Protein AF-A0A7S4VJG8-F1 (afdb_monomer)

Foldseek 3Di:
DPDQDFWKKKKKFKDFQVQVVQVCCQPPPQAAQWPVRDDRTPDMDM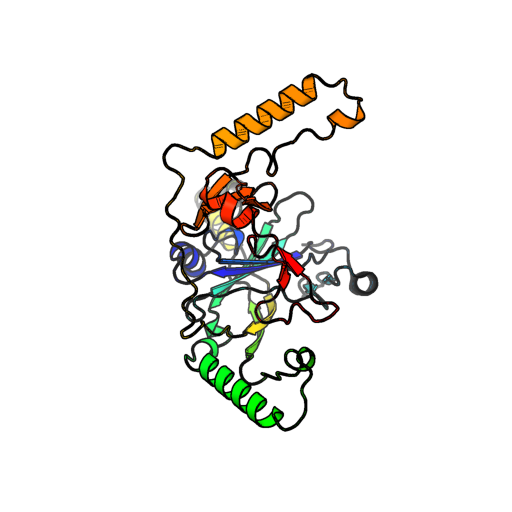ADIAGSPDDQVNLVVQVVVVHWSWHKDPADVVGHIDIDGPPTDDDDYDDDDLQRMKMKMWMFGDDPPDPTGTAFIHMDRNCVQFVCSPPPCLLVVLVVLLVVVVVVCVVDDDDPVVSVVPPPPVVNKTKGWDKDAGQHHHDPPDPPVQLQVQLVVLCVPPNNVRSVVSSVVSVVVPDGRGDIDIDMDIDHDDPPPDPPPPPDDPAPFDDVPDDVVVVVVVVVVVVVVVVVPDPDDPVVVVPPPPDPQRPQWAWDTKDADPQQRKIWTWTAHPPVRDIDIGIDADDDPSNVVLVVQPDWDFPDPPDDPPDPPTDIDRPSVD

InterPro domains:
  IPR029058 Alpha/Beta hydrolase fold [G3DSA:3.40.50.1820] (266-366)
  IPR035892 C2 domain superfamily [SSF49562] (90-138)

pLDDT: mean 74.48, std 16.45, range [33.28, 96.38]

Nearest PDB structures (foldseek):
  5tgl-assembly1_A-2  TM=8.596E-01  e=2.058E-02  Rhizomucor miehei
  2ix9-assembly1_A  TM=9.259E-01  e=5.534E-02  Aspergillus niger
  1usw-assembly1_A  TM=9.527E-01  e=1.671E-01  Aspergillus niger
  2bjh-assembly3_C  TM=8.450E-01  e=9.900E-02  Aspergillus niger
  7as6-assembly1_A  TM=7.503E-01  e=1.539E-02  Arabidopsis thaliana

Secondary structure (DSSP, 8-state):
--SS---EEEEEEEE-TT-HHHHHHHHH-SB--GGGG-S--SEEEE---B-TT--HHHHHHHHTTTS--EEEE--BTTB--EEEE-SPPPPP---S-TTT-EEEEEEEE--TTSS-EEEEEEEEEHHHH-GGGG-TTHHHHHHHHHHHHHHHHTTS---HHHHHHH---TTT-EEEEEEEE--BBPPPS--HHHHHHHHHHHHHHHHHHHHHHHHHHHHHTS-----EEEEEEEE------SS----------S-TT--HHHHHHHHHHHHHHHHHHS---GGGGGG---STTGGG-EEEEEEE-TTT--EEEEEEETTTTEEEEEE--S-STTHHHHHT---EEESSTT--TTSTT--EEETTT-

Sequence (366 aa):
MTGSGTDAYLLVAVAEGRWTEDIKILTKEEYHDGVLSLQGCAHVGRSSTAWSNVDERKAAQNLKNDKSGAYHIPSTWGKGGQAIFQEEPPFYLYVQEPSDARLVFTVMDDDIVGDGDPIGSTSKKLVDLIPSVNEKDLVNALKDQVLSQLRSSSSSSINEDDLVDSVNVPNVIQDWSGDLKLTNKPRKKDKGGQVATGAMIGAMVAGPAGAAAGGFLANMYEGQVRGRVSVNLRYIPIPSKSGVKRETYKAKGGLPGVSWGDLYDRHILELQQQSANEVQSEEQQQLQDLRLGGSDLEFCFFVSHDETGCSCAVYRSLEKRMIAISFRGTCTPIDLVTDASIVQDAWVEGEDVTKEGVMKIHSGFR

Radius of gyration: 28.56 Å; Cα contacts (8 Å, |Δi|>4): 567; chains: 1; bounding box: 62×69×91 Å

Structure (mmCIF, N/CA/C/O backbone):
data_AF-A0A7S4VJG8-F1
#
_entry.id   AF-A0A7S4VJG8-F1
#
loop_
_atom_site.group_PDB
_atom_site.id
_atom_site.type_symbol
_atom_site.label_atom_id
_atom_site.label_alt_id
_atom_site.label_comp_id
_atom_site.label_asym_id
_atom_site.label_entity_id
_atom_site.label_seq_id
_atom_site.pdbx_PDB_ins_code
_atom_site.Cartn_x
_atom_site.Cartn_y
_atom_site.Cartn_z
_atom_site.occupancy
_atom_site.B_iso_or_equiv
_atom_site.auth_seq_id
_atom_site.auth_comp_id
_atom_site.auth_asym_id
_atom_site.auth_atom_id
_atom_site.pdbx_PDB_model_num
ATOM 1 N N . MET A 1 1 ? 20.532 -0.331 -23.364 1.00 36.41 1 MET A N 1
ATOM 2 C CA . MET A 1 1 ? 20.647 0.468 -22.131 1.00 36.41 1 MET A CA 1
ATOM 3 C C . MET A 1 1 ? 22.117 0.522 -21.761 1.00 36.41 1 MET A C 1
ATOM 5 O O . MET A 1 1 ? 22.652 -0.436 -21.224 1.00 36.41 1 MET A O 1
ATOM 9 N N . THR A 1 2 ? 22.788 1.584 -22.184 1.00 33.81 2 THR A N 1
ATOM 10 C CA . THR A 1 2 ? 24.164 1.928 -21.812 1.00 33.81 2 THR A CA 1
ATOM 11 C C . THR A 1 2 ? 24.076 3.342 -21.259 1.00 33.81 2 THR A C 1
ATOM 13 O O . THR A 1 2 ? 23.771 4.251 -22.024 1.00 33.81 2 THR A O 1
ATOM 16 N N . GLY A 1 3 ? 24.257 3.516 -19.951 1.00 38.34 3 GLY A N 1
ATOM 17 C CA . GLY A 1 3 ? 24.177 4.825 -19.296 1.00 38.34 3 GLY A CA 1
ATOM 18 C C . GLY A 1 3 ? 23.601 4.715 -17.888 1.00 38.34 3 GLY A C 1
ATOM 19 O O . GLY A 1 3 ? 22.493 4.221 -17.741 1.00 38.34 3 GLY A O 1
ATOM 20 N N . SER A 1 4 ? 24.414 5.090 -16.894 1.00 51.56 4 SER A N 1
ATOM 21 C CA . SER A 1 4 ? 24.100 5.554 -15.523 1.00 51.56 4 SER A CA 1
ATOM 22 C C . SER A 1 4 ? 23.057 4.863 -14.627 1.00 51.56 4 SER A C 1
ATOM 24 O O . SER A 1 4 ? 22.963 5.265 -13.474 1.00 51.56 4 SER A O 1
ATOM 26 N N . GLY A 1 5 ? 22.346 3.820 -15.057 1.00 62.19 5 GLY A N 1
ATOM 27 C CA . GLY A 1 5 ? 21.210 3.280 -14.305 1.00 62.19 5 GLY A CA 1
ATOM 28 C C . GLY A 1 5 ? 19.956 4.141 -14.454 1.00 62.19 5 GLY A C 1
ATOM 29 O O . GLY A 1 5 ? 20.010 5.233 -15.013 1.00 62.19 5 GLY A O 1
ATOM 30 N N . THR A 1 6 ? 18.847 3.613 -13.957 1.00 78.75 6 THR A N 1
ATOM 31 C CA . THR A 1 6 ? 17.533 4.257 -13.926 1.00 78.75 6 THR A CA 1
ATOM 32 C C . THR A 1 6 ? 17.193 4.530 -12.463 1.00 78.75 6 THR A C 1
ATOM 34 O O . THR A 1 6 ? 17.475 3.668 -11.625 1.00 78.75 6 THR A O 1
ATOM 37 N N . ASP A 1 7 ? 16.647 5.705 -12.150 1.00 87.88 7 ASP A N 1
ATOM 38 C CA . ASP A 1 7 ? 16.158 6.006 -10.804 1.00 87.88 7 ASP A CA 1
ATOM 39 C C . ASP A 1 7 ? 14.974 5.079 -10.527 1.00 87.88 7 ASP A C 1
ATOM 41 O O . ASP A 1 7 ? 14.040 5.021 -11.316 1.00 87.88 7 ASP A O 1
ATOM 45 N N . ALA A 1 8 ? 15.030 4.271 -9.470 1.00 90.75 8 ALA A N 1
ATOM 46 C CA . ALA A 1 8 ? 14.052 3.199 -9.304 1.00 90.75 8 ALA A CA 1
ATOM 47 C C . ALA A 1 8 ? 13.459 3.155 -7.903 1.00 90.75 8 ALA A C 1
ATOM 49 O O . ALA A 1 8 ? 14.170 3.276 -6.907 1.00 90.75 8 ALA A O 1
ATOM 50 N N . TYR A 1 9 ? 12.159 2.892 -7.819 1.00 92.25 9 TYR A N 1
ATOM 51 C CA . TYR A 1 9 ? 11.482 2.581 -6.561 1.00 92.25 9 TYR A CA 1
ATOM 52 C C . TYR A 1 9 ? 10.511 1.414 -6.731 1.00 92.25 9 TYR A C 1
ATOM 54 O O . TYR A 1 9 ? 10.145 1.017 -7.841 1.00 92.25 9 TYR A O 1
ATOM 62 N N . LEU A 1 10 ? 10.107 0.834 -5.605 1.00 93.25 10 LEU A N 1
ATOM 63 C CA . LEU A 1 10 ? 9.145 -0.253 -5.539 1.00 93.25 10 LEU A CA 1
ATOM 64 C C . LEU A 1 10 ? 7.811 0.272 -5.005 1.00 93.25 10 LEU A C 1
ATOM 66 O O . LEU A 1 10 ? 7.738 0.809 -3.899 1.00 93.25 10 LEU A O 1
ATOM 70 N N . LEU A 1 11 ? 6.745 0.053 -5.771 1.00 93.38 11 LEU A N 1
ATOM 71 C CA . LEU A 1 11 ? 5.370 0.144 -5.293 1.00 93.38 11 LEU A CA 1
ATOM 72 C C . LEU A 1 11 ? 4.851 -1.241 -4.942 1.00 93.38 11 LEU A C 1
ATOM 74 O O . LEU A 1 11 ? 4.998 -2.189 -5.720 1.00 93.38 11 LEU A O 1
ATOM 78 N N . VAL A 1 12 ? 4.188 -1.344 -3.796 1.00 94.62 12 VAL A N 1
ATOM 79 C CA . VAL A 1 12 ? 3.501 -2.564 -3.379 1.00 94.62 12 VAL A CA 1
ATOM 80 C C . VAL A 1 12 ? 2.082 -2.226 -2.967 1.00 94.62 12 VAL A C 1
ATOM 82 O O . VAL A 1 12 ? 1.874 -1.366 -2.119 1.00 94.62 12 VAL A O 1
ATOM 85 N N . ALA A 1 13 ? 1.101 -2.914 -3.537 1.00 93.81 13 ALA A N 1
ATOM 86 C CA . ALA A 1 13 ? -0.298 -2.736 -3.172 1.00 93.81 13 ALA A CA 1
ATOM 87 C C . ALA A 1 13 ? -0.966 -4.052 -2.782 1.00 93.81 13 ALA A C 1
ATOM 89 O O . ALA A 1 13 ? -0.523 -5.135 -3.179 1.00 93.81 13 ALA A O 1
ATOM 90 N N . VAL A 1 14 ? -2.061 -3.933 -2.031 1.00 94.19 14 VAL A N 1
ATOM 91 C CA . VAL A 1 14 ? -2.958 -5.044 -1.699 1.00 94.19 14 VAL A CA 1
ATOM 92 C C . VAL A 1 14 ? -4.241 -4.909 -2.511 1.00 94.19 14 VAL A C 1
ATOM 94 O O . VAL A 1 14 ? -5.010 -3.965 -2.318 1.00 94.19 14 VAL A O 1
ATOM 97 N N . ALA A 1 15 ? -4.486 -5.884 -3.384 1.00 92.31 15 ALA A N 1
ATOM 98 C CA . ALA A 1 15 ? -5.754 -6.053 -4.080 1.00 92.31 15 ALA A CA 1
ATOM 99 C C . ALA A 1 15 ? -6.574 -7.145 -3.377 1.00 92.31 15 ALA A C 1
ATOM 101 O O . ALA A 1 15 ? -6.200 -8.320 -3.389 1.00 92.31 15 ALA A O 1
ATOM 102 N N . GLU A 1 16 ? -7.677 -6.748 -2.744 1.00 89.00 16 GLU A N 1
ATOM 103 C CA . GLU A 1 16 ? -8.595 -7.667 -2.060 1.00 89.00 16 GLU A CA 1
ATOM 104 C C . GLU A 1 16 ? -9.500 -8.389 -3.067 1.00 89.00 16 GLU A C 1
ATOM 106 O O . GLU A 1 16 ? -9.932 -7.799 -4.061 1.00 89.00 16 GLU A O 1
ATOM 111 N N . GLY A 1 17 ? -9.850 -9.650 -2.793 1.00 82.06 17 GLY A N 1
ATOM 112 C CA . GLY A 1 17 ? -10.620 -10.496 -3.717 1.00 82.06 17 GLY A CA 1
ATOM 113 C C . GLY A 1 17 ? -11.989 -9.936 -4.121 1.00 82.06 17 GLY A C 1
ATOM 114 O O . GLY A 1 17 ? -12.463 -10.206 -5.227 1.00 82.06 17 GLY A O 1
ATOM 115 N N . ARG A 1 18 ? -12.602 -9.103 -3.271 1.00 85.62 18 ARG A N 1
ATOM 116 C CA . ARG A 1 18 ? -13.872 -8.416 -3.567 1.00 85.62 18 ARG A CA 1
ATOM 117 C C . ARG A 1 18 ? -13.798 -7.462 -4.766 1.00 85.62 18 ARG A C 1
ATOM 119 O O . ARG A 1 18 ? -14.821 -7.205 -5.399 1.00 85.62 18 ARG A O 1
ATOM 126 N N . TRP A 1 19 ? -12.610 -6.962 -5.112 1.00 86.12 19 TRP A N 1
ATOM 127 C CA . TRP A 1 19 ? -12.397 -6.060 -6.247 1.00 86.12 19 TRP A CA 1
ATOM 128 C C . TRP A 1 19 ? -12.168 -6.852 -7.533 1.00 86.12 19 TRP A C 1
ATOM 130 O O . TRP A 1 19 ? -11.062 -6.963 -8.058 1.00 86.12 19 TRP A O 1
ATOM 140 N N . THR A 1 20 ? -13.247 -7.448 -8.036 1.00 89.12 20 THR A N 1
ATOM 141 C CA . THR A 1 20 ? -13.182 -8.406 -9.152 1.00 89.12 20 THR A CA 1
ATOM 142 C C . THR A 1 20 ? -12.571 -7.837 -10.437 1.00 89.12 20 THR A C 1
ATOM 144 O O . THR A 1 20 ? -11.953 -8.591 -11.190 1.00 89.12 20 THR A O 1
ATOM 147 N N . GLU A 1 21 ? -12.696 -6.530 -10.681 1.00 90.00 21 GLU A N 1
ATOM 148 C CA . GLU A 1 21 ? -12.102 -5.851 -11.839 1.00 90.00 21 GLU A CA 1
ATOM 149 C C . GLU A 1 21 ? -10.574 -5.791 -11.747 1.00 90.00 21 GLU A C 1
ATOM 151 O O . GLU A 1 21 ? -9.895 -6.246 -12.668 1.00 90.00 21 GLU A O 1
ATOM 156 N N . ASP A 1 22 ? -10.029 -5.362 -10.609 1.00 90.31 22 ASP A N 1
ATOM 157 C CA . ASP A 1 22 ? -8.585 -5.356 -10.346 1.00 90.31 22 ASP A CA 1
ATOM 158 C C . ASP A 1 22 ? -7.999 -6.768 -10.442 1.00 90.31 22 ASP A C 1
ATOM 160 O O . ASP A 1 22 ? -6.982 -7.001 -11.099 1.00 90.31 22 ASP A O 1
ATOM 164 N N . ILE A 1 23 ? -8.676 -7.759 -9.853 1.00 92.62 23 ILE A N 1
ATOM 165 C CA . ILE A 1 23 ? -8.249 -9.159 -9.946 1.00 92.62 23 ILE A CA 1
ATOM 166 C C . ILE A 1 23 ? -8.280 -9.648 -11.398 1.00 92.62 23 ILE A C 1
ATOM 168 O O . ILE A 1 23 ? -7.389 -10.395 -11.817 1.00 92.62 23 ILE A O 1
ATOM 172 N N . LYS A 1 24 ? -9.270 -9.231 -12.192 1.00 92.62 24 LYS A N 1
ATOM 173 C CA . LYS A 1 24 ? -9.356 -9.561 -13.619 1.00 92.62 24 LYS A CA 1
ATOM 174 C C . LYS A 1 24 ? -8.188 -8.951 -14.394 1.00 92.62 24 LYS A C 1
ATOM 176 O O . LYS A 1 24 ? -7.590 -9.683 -15.181 1.00 92.62 24 LYS A O 1
ATOM 181 N N . ILE A 1 25 ? -7.839 -7.687 -14.146 1.00 91.12 25 ILE A N 1
ATOM 182 C CA . ILE A 1 25 ? -6.670 -7.026 -14.749 1.00 91.12 25 ILE A CA 1
ATOM 183 C C . ILE A 1 25 ? -5.409 -7.837 -14.432 1.00 91.12 25 ILE A C 1
ATOM 185 O O . ILE A 1 25 ? -4.736 -8.321 -15.336 1.00 91.12 25 ILE A O 1
ATOM 189 N N . LEU A 1 26 ? -5.158 -8.110 -13.150 1.00 91.00 26 LEU A N 1
ATOM 190 C CA . LEU A 1 26 ? -3.942 -8.789 -12.684 1.00 91.00 26 LEU A CA 1
ATOM 191 C C . LEU A 1 26 ? -3.787 -10.236 -13.173 1.00 91.00 26 LEU A C 1
ATOM 193 O O . LEU A 1 26 ? -2.671 -10.755 -13.201 1.00 91.00 26 LEU A O 1
ATOM 197 N N . THR A 1 27 ? -4.890 -10.927 -13.474 1.00 89.81 27 THR A N 1
ATOM 198 C CA . THR A 1 27 ? -4.871 -12.363 -13.815 1.00 89.81 27 THR A CA 1
ATOM 199 C C . THR A 1 27 ? -5.092 -12.658 -15.289 1.00 89.81 27 THR A C 1
ATOM 201 O O . THR A 1 27 ? -4.666 -13.716 -15.750 1.00 89.81 27 THR A O 1
ATOM 204 N N . LYS A 1 28 ? -5.779 -11.775 -16.020 1.00 88.75 28 LYS A N 1
ATOM 205 C CA . LYS A 1 28 ? -6.160 -12.012 -17.419 1.00 88.75 28 LYS A CA 1
ATOM 206 C C . LYS A 1 28 ? -5.483 -11.071 -18.399 1.00 88.75 28 LYS A C 1
ATOM 208 O O . LYS A 1 28 ? -5.398 -11.426 -19.571 1.00 88.75 28 LYS A O 1
ATOM 213 N N . GLU A 1 29 ? -5.040 -9.895 -17.966 1.00 85.81 29 GLU A N 1
ATOM 214 C CA . GLU A 1 29 ? -4.370 -8.964 -18.865 1.00 85.81 29 GLU A CA 1
ATOM 215 C C . GLU A 1 29 ? -2.869 -9.231 -18.889 1.00 85.81 29 GLU A C 1
ATOM 217 O O . GLU A 1 29 ? -2.190 -9.214 -17.868 1.00 85.81 29 GLU A O 1
ATOM 222 N N . GLU A 1 30 ? -2.348 -9.464 -20.091 1.00 80.31 30 GLU A N 1
ATOM 223 C CA . GLU A 1 30 ? -0.912 -9.647 -20.324 1.00 80.31 30 GLU A CA 1
ATOM 224 C C . GLU A 1 30 ? -0.121 -8.342 -20.109 1.00 80.31 30 GLU A C 1
ATOM 226 O O . GLU A 1 30 ? 1.053 -8.367 -19.734 1.00 80.31 30 GLU A O 1
ATOM 231 N N . TYR A 1 31 ? -0.782 -7.197 -20.315 1.00 85.75 31 TYR A N 1
ATOM 232 C CA . TYR A 1 31 ? -0.189 -5.865 -20.236 1.00 85.75 31 TYR A CA 1
ATOM 233 C C . TYR A 1 31 ? -0.997 -4.958 -19.306 1.00 85.75 31 TYR A C 1
ATOM 235 O O . TYR A 1 31 ? -2.121 -4.564 -19.632 1.00 85.75 31 TYR A O 1
ATOM 243 N N . HIS A 1 32 ? -0.399 -4.575 -18.183 1.00 88.44 32 HIS A N 1
ATOM 244 C CA . HIS A 1 32 ? -0.964 -3.608 -17.249 1.00 88.44 32 HIS A CA 1
ATOM 245 C C . HIS A 1 32 ? 0.152 -2.896 -16.475 1.00 88.44 32 HIS A C 1
ATOM 247 O O . HIS A 1 32 ? 1.255 -3.417 -16.293 1.00 88.44 32 HIS A O 1
ATOM 253 N N . ASP A 1 33 ? -0.159 -1.714 -15.961 1.00 89.19 33 ASP A N 1
ATOM 254 C CA . ASP A 1 33 ? 0.783 -0.788 -15.321 1.00 89.19 33 ASP A CA 1
ATOM 255 C C . ASP A 1 33 ? 1.010 -1.124 -13.839 1.00 89.19 33 ASP A C 1
ATOM 257 O O . ASP A 1 33 ? 1.232 -0.259 -12.995 1.00 89.19 33 ASP A O 1
ATOM 261 N N . GLY A 1 34 ? 0.925 -2.415 -13.505 1.00 91.44 34 GLY A N 1
ATOM 262 C CA . GLY A 1 34 ? 1.065 -2.895 -12.136 1.00 91.44 34 GLY A CA 1
ATOM 263 C C . GLY A 1 34 ? 0.050 -2.250 -11.194 1.00 91.44 34 GLY A C 1
ATOM 264 O O . GLY A 1 34 ? -1.150 -2.282 -11.460 1.00 91.44 34 GLY A O 1
ATOM 265 N N . VAL A 1 35 ? 0.558 -1.662 -10.111 1.00 91.19 35 VAL A N 1
ATOM 266 C CA . VAL A 1 35 ? -0.215 -0.924 -9.102 1.00 91.19 35 VAL A CA 1
ATOM 267 C C . VAL A 1 35 ? -1.000 0.243 -9.713 1.00 91.19 35 VAL A C 1
ATOM 269 O O . VAL A 1 35 ? -2.119 0.490 -9.277 1.00 91.19 35 VAL A O 1
ATOM 272 N N . LEU A 1 36 ? -0.474 0.914 -10.745 1.00 88.75 36 LEU A N 1
ATOM 273 C CA . LEU A 1 36 ? -1.116 2.094 -11.342 1.00 88.75 36 LEU A CA 1
ATOM 274 C C . LEU A 1 36 ? -2.396 1.773 -12.127 1.00 88.75 36 LEU A C 1
ATOM 276 O O . LEU A 1 36 ? -3.200 2.662 -12.385 1.00 88.75 36 LEU A O 1
ATOM 280 N N . SER A 1 37 ? -2.601 0.513 -12.522 1.00 87.94 37 SER A N 1
ATOM 281 C CA . SER A 1 37 ? -3.831 0.086 -13.206 1.00 87.94 37 SER A CA 1
ATOM 282 C C . SER A 1 37 ? -4.966 -0.297 -12.255 1.00 87.94 37 SER A C 1
ATOM 284 O O . SER A 1 37 ? -6.042 -0.650 -12.732 1.00 87.94 37 SER A O 1
ATOM 286 N N . LEU A 1 38 ? -4.732 -0.285 -10.943 1.00 85.69 38 LEU A N 1
ATOM 287 C CA . LEU A 1 38 ? -5.684 -0.780 -9.952 1.00 85.69 38 LEU A CA 1
ATOM 288 C C . LEU A 1 38 ? -6.508 0.370 -9.379 1.00 85.69 38 LEU A C 1
ATOM 290 O O . LEU A 1 38 ? -5.968 1.426 -9.055 1.00 85.69 38 LEU A O 1
ATOM 294 N N . GLN A 1 39 ? -7.813 0.155 -9.234 1.00 82.62 39 GLN A N 1
ATOM 295 C CA . GLN A 1 39 ? -8.750 1.171 -8.741 1.00 82.62 39 GLN A CA 1
ATOM 296 C C . GLN A 1 39 ? -9.210 0.904 -7.303 1.00 82.62 39 GLN A C 1
ATOM 298 O O . GLN A 1 39 ? -9.553 1.833 -6.577 1.00 82.62 39 GLN A O 1
ATOM 303 N N . GLY A 1 40 ? -9.219 -0.362 -6.886 1.00 75.62 40 GLY A N 1
ATOM 304 C CA . GLY A 1 40 ? -9.735 -0.846 -5.608 1.00 75.62 40 GLY A CA 1
ATOM 305 C C . GLY A 1 40 ? -8.658 -1.220 -4.587 1.00 75.62 40 GLY A C 1
ATOM 306 O O . GLY A 1 40 ? -8.972 -1.856 -3.578 1.00 75.62 40 GLY A O 1
ATOM 307 N N . CYS A 1 41 ? -7.393 -0.856 -4.812 1.00 76.56 41 CYS A N 1
ATOM 308 C CA . CYS A 1 41 ? -6.321 -1.122 -3.852 1.00 76.56 41 CYS A CA 1
ATOM 309 C C . CYS A 1 41 ? -6.653 -0.538 -2.478 1.00 76.56 41 CYS A C 1
ATOM 311 O O . CYS A 1 41 ? -6.826 0.670 -2.327 1.00 76.56 41 CYS A O 1
ATOM 313 N N . ALA A 1 42 ? -6.701 -1.399 -1.461 1.00 64.62 42 ALA A N 1
ATOM 314 C CA . ALA A 1 42 ? -7.001 -0.970 -0.097 1.00 64.62 42 ALA A CA 1
ATOM 315 C C . ALA A 1 42 ? -5.847 -0.158 0.508 1.00 64.62 42 ALA A C 1
ATOM 317 O O . ALA A 1 42 ? -6.069 0.736 1.321 1.00 64.62 42 ALA A O 1
ATOM 318 N N . HIS A 1 43 ? -4.613 -0.481 0.115 1.00 75.06 43 HIS A N 1
ATOM 319 C CA . HIS A 1 43 ? -3.409 0.180 0.595 1.00 75.06 43 HIS A CA 1
ATOM 320 C C . HIS A 1 43 ? -2.299 0.095 -0.453 1.00 75.06 43 HIS A C 1
ATOM 322 O O . HIS A 1 43 ? -2.190 -0.909 -1.165 1.00 75.06 43 HIS A O 1
ATOM 328 N N . VAL A 1 44 ? -1.468 1.136 -0.515 1.00 86.44 44 VAL A N 1
ATOM 329 C CA . VAL A 1 44 ? -0.282 1.210 -1.373 1.00 86.44 44 VAL A CA 1
ATOM 330 C C . VAL A 1 44 ? 0.895 1.684 -0.527 1.00 86.44 44 VAL A C 1
ATOM 332 O O . VAL A 1 44 ? 0.815 2.709 0.142 1.00 86.44 44 VAL A O 1
ATOM 335 N N . GLY A 1 45 ? 1.980 0.923 -0.559 1.00 86.81 45 GLY A N 1
ATOM 336 C CA . GLY A 1 45 ? 3.270 1.256 0.023 1.00 86.81 45 GLY A CA 1
ATOM 337 C C . GLY A 1 45 ? 4.266 1.605 -1.076 1.00 86.81 45 GLY A C 1
ATOM 338 O O . GLY A 1 45 ? 4.199 1.070 -2.186 1.00 86.81 45 GLY A O 1
ATOM 339 N N . ARG A 1 46 ? 5.190 2.509 -0.758 1.00 90.44 46 ARG A N 1
ATOM 340 C CA . ARG A 1 46 ? 6.246 2.983 -1.653 1.00 90.44 46 ARG A CA 1
ATOM 341 C C . ARG A 1 46 ? 7.578 2.947 -0.904 1.00 90.44 46 ARG A C 1
ATOM 343 O O . ARG A 1 46 ? 7.652 3.490 0.195 1.00 90.44 46 ARG A O 1
ATOM 350 N N . SER A 1 47 ? 8.600 2.322 -1.490 1.00 90.12 47 SER A N 1
ATOM 351 C CA . SER A 1 47 ? 9.989 2.455 -1.018 1.00 90.12 47 SER A CA 1
ATOM 352 C C . SER A 1 47 ? 10.519 3.858 -1.306 1.00 90.12 47 SER A C 1
ATOM 354 O O . SER A 1 47 ? 9.933 4.590 -2.107 1.00 90.12 47 SER A O 1
ATOM 356 N N . SER A 1 48 ? 11.665 4.231 -0.737 1.00 90.12 48 SER A N 1
ATOM 357 C CA . SER A 1 48 ? 12.343 5.422 -1.255 1.00 90.12 48 SER A CA 1
ATOM 358 C C . SER A 1 48 ? 12.883 5.177 -2.674 1.00 90.12 48 SER A C 1
ATOM 360 O O . SER A 1 48 ? 12.741 4.085 -3.232 1.00 90.12 48 SER A O 1
ATOM 362 N N . THR A 1 49 ? 13.468 6.208 -3.276 1.00 90.19 49 THR A N 1
ATOM 363 C CA . THR A 1 49 ? 14.052 6.141 -4.616 1.00 90.19 49 THR A CA 1
ATOM 364 C C . THR A 1 49 ? 15.523 5.753 -4.531 1.00 90.19 49 THR A C 1
ATOM 366 O O . THR A 1 49 ? 16.331 6.451 -3.916 1.00 90.19 49 THR A O 1
ATOM 369 N N . ALA A 1 50 ? 15.887 4.655 -5.190 1.00 91.12 50 ALA A N 1
ATOM 370 C CA . ALA A 1 50 ? 17.269 4.292 -5.460 1.00 91.12 50 ALA A CA 1
ATOM 371 C C . ALA A 1 50 ? 17.772 5.112 -6.650 1.00 91.12 50 ALA A C 1
ATOM 373 O O . ALA A 1 50 ? 17.602 4.730 -7.809 1.00 91.12 50 ALA A O 1
ATOM 374 N N . TRP A 1 51 ? 18.378 6.255 -6.342 1.00 87.88 51 TRP A N 1
ATOM 375 C CA . TRP A 1 51 ? 18.916 7.161 -7.348 1.00 87.88 51 TRP A CA 1
ATOM 376 C C . TRP A 1 51 ? 20.113 6.540 -8.066 1.00 87.88 51 TRP A C 1
ATOM 378 O O . TRP A 1 51 ? 21.066 6.058 -7.447 1.00 87.88 51 TRP A O 1
ATOM 388 N N . SER A 1 52 ? 20.105 6.611 -9.387 1.00 88.06 52 SER A N 1
ATOM 389 C CA . SER A 1 52 ? 21.103 6.030 -10.276 1.00 88.06 52 SER A CA 1
ATOM 390 C C . SER A 1 52 ? 22.502 6.634 -10.071 1.00 88.06 52 SER A C 1
ATOM 392 O O . SER A 1 52 ? 23.522 5.998 -10.347 1.00 88.06 52 SER A O 1
ATOM 394 N N . ASN A 1 53 ? 22.562 7.863 -9.545 1.00 87.25 53 ASN A N 1
ATOM 395 C CA . ASN A 1 53 ? 23.787 8.596 -9.219 1.00 87.25 53 ASN A CA 1
ATOM 396 C C . ASN A 1 53 ? 24.288 8.385 -7.768 1.00 87.25 53 ASN A C 1
ATOM 398 O O . ASN A 1 53 ? 25.334 8.946 -7.391 1.00 87.25 53 ASN A O 1
ATOM 402 N N . VAL A 1 54 ? 23.561 7.605 -6.961 1.00 87.69 54 VAL A N 1
ATOM 403 C CA . VAL A 1 54 ? 23.921 7.219 -5.593 1.00 87.69 54 VAL A CA 1
ATOM 404 C C . VAL A 1 54 ? 24.489 5.804 -5.619 1.00 87.69 54 VAL A C 1
ATOM 406 O O . VAL A 1 54 ? 23.817 4.847 -5.995 1.00 87.69 54 VAL A O 1
ATOM 409 N N . ASP A 1 55 ? 25.752 5.683 -5.214 1.00 91.81 55 ASP A N 1
ATOM 410 C CA . ASP A 1 55 ? 26.425 4.404 -5.005 1.00 91.81 55 ASP A CA 1
ATOM 411 C C . ASP A 1 55 ? 26.368 3.992 -3.524 1.00 91.81 55 ASP A C 1
ATOM 413 O O . ASP A 1 55 ? 25.936 4.755 -2.658 1.00 91.81 55 ASP A O 1
ATOM 417 N N . GLU A 1 56 ? 26.843 2.784 -3.224 1.00 93.31 56 GLU A N 1
ATOM 418 C CA . GLU A 1 56 ? 26.871 2.220 -1.869 1.00 93.31 56 GLU A CA 1
ATOM 419 C C . GLU A 1 56 ? 27.556 3.150 -0.847 1.00 93.31 56 GLU A C 1
ATOM 421 O O . GLU A 1 56 ? 27.099 3.298 0.287 1.00 93.31 56 GLU A O 1
ATOM 426 N N . ARG A 1 57 ? 28.635 3.842 -1.244 1.00 93.31 57 ARG A N 1
ATOM 427 C CA . ARG A 1 57 ? 29.376 4.743 -0.346 1.00 93.31 57 ARG A CA 1
ATOM 428 C C . ARG A 1 57 ? 28.570 5.993 -0.017 1.00 93.31 57 ARG A C 1
ATOM 430 O O . ARG A 1 57 ? 28.531 6.401 1.145 1.00 93.31 57 ARG A O 1
ATOM 437 N N . LYS A 1 58 ? 27.935 6.601 -1.021 1.00 91.38 58 LYS A N 1
ATOM 438 C CA . LYS A 1 58 ? 27.051 7.755 -0.828 1.00 91.38 58 LYS A CA 1
ATOM 439 C C . LYS A 1 58 ? 25.817 7.377 -0.016 1.00 91.38 58 LYS A C 1
ATOM 441 O O . LYS A 1 58 ? 25.450 8.139 0.871 1.00 91.38 58 LYS A O 1
ATOM 446 N N . ALA A 1 59 ? 25.224 6.206 -0.246 1.00 91.31 59 ALA A N 1
ATOM 447 C CA . ALA A 1 59 ? 24.112 5.713 0.567 1.00 91.31 59 ALA A CA 1
ATOM 448 C C . ALA A 1 59 ? 24.507 5.515 2.035 1.00 91.31 59 ALA A C 1
ATOM 450 O O . ALA A 1 59 ? 23.815 6.008 2.922 1.00 91.31 59 ALA A O 1
ATOM 451 N N . ALA A 1 60 ? 25.667 4.913 2.312 1.00 91.94 60 ALA A N 1
ATOM 452 C CA . ALA A 1 60 ? 26.173 4.790 3.680 1.00 91.94 60 ALA A CA 1
ATOM 453 C C . ALA A 1 60 ? 26.408 6.158 4.352 1.00 91.94 60 ALA A C 1
ATOM 455 O O . ALA A 1 60 ? 26.242 6.303 5.563 1.00 91.94 60 ALA A O 1
ATOM 456 N N . GLN A 1 61 ? 26.794 7.183 3.585 1.00 91.62 61 GLN A N 1
ATOM 457 C CA . GLN A 1 61 ? 26.897 8.554 4.089 1.00 91.62 61 GLN A CA 1
ATOM 458 C C . GLN A 1 61 ? 25.520 9.203 4.303 1.00 91.62 61 GLN A C 1
ATOM 460 O O . GLN A 1 61 ? 25.355 9.952 5.264 1.00 91.62 61 GLN A O 1
ATOM 465 N N . ASN A 1 62 ? 24.539 8.927 3.444 1.00 90.06 62 ASN A N 1
ATOM 466 C CA . ASN A 1 62 ? 23.165 9.404 3.596 1.00 90.06 62 ASN A CA 1
ATOM 467 C C . ASN A 1 62 ? 22.510 8.836 4.859 1.00 90.06 62 ASN A C 1
ATOM 469 O O . ASN A 1 62 ? 21.951 9.615 5.626 1.00 90.06 62 ASN A O 1
ATOM 473 N N . LEU A 1 63 ? 22.673 7.537 5.131 1.00 87.94 63 LEU A N 1
ATOM 474 C CA . LEU A 1 63 ? 22.163 6.889 6.348 1.00 87.94 63 LEU A CA 1
ATOM 475 C C . LEU A 1 63 ? 22.687 7.560 7.624 1.00 87.94 63 LEU A C 1
ATOM 477 O O . LEU A 1 63 ? 21.925 7.836 8.543 1.00 87.94 63 LEU A O 1
ATOM 481 N N . LYS A 1 64 ? 23.975 7.930 7.659 1.00 90.75 64 LYS A N 1
ATOM 482 C CA . LYS A 1 64 ? 24.563 8.675 8.794 1.00 90.75 64 LYS A CA 1
ATOM 483 C C . LYS A 1 64 ? 23.938 10.053 9.021 1.00 90.75 64 LYS A C 1
ATOM 485 O O . LYS A 1 64 ? 24.098 10.611 10.100 1.00 90.75 64 LYS A O 1
ATOM 490 N N . ASN A 1 65 ? 23.281 10.604 8.006 1.00 88.44 65 ASN A N 1
ATOM 491 C CA . ASN A 1 65 ? 22.601 11.893 8.050 1.00 88.44 65 ASN A CA 1
ATOM 492 C C . ASN A 1 65 ? 21.072 11.739 8.106 1.00 88.44 65 ASN A C 1
ATOM 494 O O . ASN A 1 65 ? 20.378 12.683 7.733 1.00 88.44 65 ASN A O 1
ATOM 498 N N . ASP A 1 66 ? 20.567 10.566 8.507 1.00 85.75 66 ASP A N 1
ATOM 499 C CA . ASP A 1 66 ? 19.132 10.259 8.597 1.00 85.75 66 ASP A CA 1
ATOM 500 C C . ASP A 1 66 ? 18.385 10.453 7.258 1.00 85.75 66 ASP A C 1
ATOM 502 O O . ASP A 1 66 ? 17.275 10.974 7.176 1.00 85.75 66 ASP A O 1
ATOM 506 N N . LYS A 1 67 ? 19.048 10.085 6.153 1.00 86.62 67 LYS A N 1
ATOM 507 C CA . LYS A 1 67 ? 18.494 10.088 4.789 1.00 86.62 67 LYS A CA 1
ATOM 508 C C . LYS A 1 67 ? 18.435 8.666 4.235 1.00 86.62 67 LYS A C 1
ATOM 510 O O . LYS A 1 67 ? 19.068 7.760 4.765 1.00 86.62 67 LYS A O 1
ATOM 515 N N . SER A 1 68 ? 17.723 8.494 3.117 1.00 85.69 68 SER A N 1
ATOM 516 C CA . SER A 1 68 ? 17.601 7.205 2.426 1.00 85.69 68 SER A CA 1
ATOM 517 C C . SER A 1 68 ? 18.959 6.535 2.167 1.00 85.69 68 SER A C 1
ATOM 519 O O . SER A 1 68 ? 19.882 7.148 1.616 1.00 85.69 68 SER A O 1
ATOM 521 N N . GLY A 1 69 ? 19.038 5.254 2.533 1.00 88.38 69 GLY A N 1
ATOM 522 C CA . GLY A 1 69 ? 20.139 4.347 2.216 1.00 88.38 69 GLY A CA 1
ATOM 523 C C . GLY A 1 69 ? 19.984 3.619 0.883 1.00 88.38 69 GLY A C 1
ATOM 524 O O . GLY A 1 69 ? 20.722 2.667 0.631 1.00 88.38 69 GLY A O 1
ATOM 525 N N . ALA A 1 70 ? 19.033 4.015 0.034 1.00 92.00 70 ALA A N 1
ATOM 526 C CA . ALA A 1 70 ? 18.843 3.389 -1.264 1.00 92.00 70 ALA A CA 1
ATOM 527 C C . ALA A 1 70 ? 19.957 3.780 -2.251 1.00 92.00 70 ALA A C 1
ATOM 529 O O . ALA A 1 70 ? 20.371 4.940 -2.320 1.00 92.00 70 ALA A O 1
ATOM 530 N N . TYR A 1 71 ? 20.443 2.816 -3.032 1.00 93.00 71 TYR A N 1
ATOM 531 C CA . TYR A 1 71 ? 21.493 3.033 -4.030 1.00 93.00 71 TYR A CA 1
ATOM 532 C C . TYR A 1 71 ? 21.350 2.121 -5.243 1.00 93.00 71 TYR A C 1
ATOM 534 O O . TYR A 1 71 ? 20.633 1.118 -5.224 1.00 93.00 71 TYR A O 1
ATOM 542 N N . HIS A 1 72 ? 22.082 2.460 -6.301 1.00 92.12 72 HIS A N 1
ATOM 543 C CA . HIS A 1 72 ? 22.076 1.721 -7.551 1.00 92.12 72 HIS A CA 1
ATOM 544 C C . HIS A 1 72 ? 23.431 1.051 -7.827 1.00 92.12 72 HIS A C 1
ATOM 546 O O . HIS A 1 72 ? 24.496 1.663 -7.734 1.00 92.12 72 HIS A O 1
ATOM 552 N N . ILE A 1 73 ? 23.394 -0.217 -8.236 1.00 89.94 73 ILE A N 1
ATOM 553 C CA . ILE A 1 73 ? 24.531 -0.940 -8.808 1.00 89.94 73 ILE A CA 1
ATOM 554 C C . ILE A 1 73 ? 24.358 -0.941 -10.333 1.00 89.94 73 ILE A C 1
ATOM 556 O O . ILE A 1 73 ? 23.408 -1.544 -10.845 1.00 89.94 73 ILE A O 1
ATOM 560 N N . PRO A 1 74 ? 25.251 -0.281 -11.094 1.00 86.38 74 PRO A N 1
ATOM 561 C CA . PRO A 1 74 ? 25.128 -0.189 -12.542 1.00 86.38 74 PRO A CA 1
ATOM 562 C C . PRO A 1 74 ? 25.219 -1.561 -13.216 1.00 86.38 74 PRO A C 1
ATOM 564 O O . PRO A 1 74 ? 25.923 -2.466 -12.763 1.00 86.38 74 PRO A O 1
ATOM 567 N N . SER A 1 75 ? 24.528 -1.706 -14.348 1.00 83.69 75 SER A N 1
ATOM 568 C CA . SER A 1 75 ? 24.602 -2.924 -15.155 1.00 83.69 75 SER A CA 1
ATOM 569 C C . SER A 1 75 ? 26.025 -3.162 -15.661 1.00 83.69 75 SER A C 1
ATOM 571 O O . SER A 1 75 ? 26.682 -2.234 -16.135 1.00 83.69 75 SER A O 1
ATOM 573 N N . THR A 1 76 ? 26.467 -4.416 -15.654 1.00 82.56 76 THR A N 1
ATOM 574 C CA . THR A 1 76 ? 27.751 -4.843 -16.229 1.00 82.56 76 THR A CA 1
ATOM 575 C C . THR A 1 76 ? 27.518 -5.907 -17.298 1.00 82.56 76 THR A C 1
ATOM 577 O O . THR A 1 76 ? 26.401 -6.396 -17.480 1.00 82.56 76 THR A O 1
ATOM 580 N N . TRP A 1 77 ? 28.553 -6.271 -18.057 1.00 79.25 77 TRP A N 1
ATOM 581 C CA . TRP A 1 77 ? 28.419 -7.313 -19.075 1.00 79.25 77 TRP A CA 1
ATOM 582 C C . TRP A 1 77 ? 27.888 -8.615 -18.450 1.00 79.25 77 TRP A C 1
ATOM 584 O O . TRP A 1 77 ? 28.544 -9.229 -17.612 1.00 79.25 77 TRP A O 1
ATOM 594 N N . GLY A 1 78 ? 26.683 -9.029 -18.849 1.00 78.00 78 GLY A N 1
ATOM 595 C CA . GLY A 1 78 ? 26.023 -10.234 -18.336 1.00 78.00 78 GLY A CA 1
ATOM 596 C C . GLY A 1 78 ? 25.247 -10.070 -17.021 1.00 78.00 78 GLY A C 1
ATOM 597 O O . GLY A 1 78 ? 24.612 -11.032 -16.596 1.00 78.00 78 GLY A O 1
ATOM 598 N N . LYS A 1 79 ? 25.231 -8.883 -16.396 1.00 80.69 79 LYS A N 1
ATOM 599 C CA . LYS A 1 79 ? 24.427 -8.591 -15.195 1.00 80.69 79 LYS A CA 1
ATOM 600 C C . LYS A 1 79 ? 23.596 -7.320 -15.384 1.00 80.69 79 LYS A C 1
ATOM 602 O O . LYS A 1 79 ? 24.127 -6.268 -15.731 1.00 80.69 79 LYS A O 1
ATOM 607 N N . GLY A 1 80 ? 22.290 -7.418 -15.140 1.00 82.31 80 GLY A N 1
ATOM 608 C CA . GLY A 1 80 ? 21.406 -6.247 -15.110 1.00 82.31 80 GLY A CA 1
ATOM 609 C C . GLY A 1 80 ? 21.773 -5.280 -13.980 1.00 82.31 80 GLY A C 1
ATOM 610 O O . GLY A 1 80 ? 22.473 -5.670 -13.046 1.00 82.31 80 GLY A O 1
ATOM 611 N N . GLY A 1 81 ? 21.312 -4.030 -14.083 1.00 86.38 81 GLY A N 1
ATOM 612 C CA . GLY A 1 81 ? 21.404 -3.069 -12.981 1.00 86.38 81 GLY A CA 1
ATOM 613 C C . GLY A 1 81 ? 20.568 -3.523 -11.783 1.00 86.38 81 GLY A C 1
ATOM 614 O O . GLY A 1 81 ? 19.651 -4.335 -11.941 1.00 86.38 81 GLY A O 1
ATOM 615 N N . GLN A 1 82 ? 20.914 -3.042 -10.593 1.00 91.06 82 GLN A N 1
ATOM 616 C CA . GLN A 1 82 ? 20.226 -3.387 -9.350 1.00 91.06 82 GLN A CA 1
ATOM 617 C C . GLN A 1 82 ? 19.952 -2.121 -8.548 1.00 91.06 82 GLN A C 1
ATOM 619 O O . GLN A 1 82 ? 20.846 -1.299 -8.383 1.00 91.06 82 GLN A O 1
ATOM 624 N N . ALA A 1 83 ? 18.741 -2.003 -8.019 1.00 92.31 83 ALA A N 1
ATOM 625 C CA . ALA A 1 83 ? 18.401 -1.041 -6.982 1.00 92.31 83 ALA A CA 1
ATOM 626 C C . ALA A 1 83 ? 18.395 -1.771 -5.635 1.00 92.31 83 ALA A C 1
ATOM 628 O O . ALA A 1 83 ? 17.788 -2.838 -5.521 1.00 92.31 83 ALA A O 1
ATOM 629 N N . ILE A 1 84 ? 19.094 -1.223 -4.644 1.00 93.75 84 ILE A N 1
ATOM 630 C CA . ILE A 1 84 ? 19.227 -1.794 -3.303 1.00 93.75 84 ILE A CA 1
ATOM 631 C C . ILE A 1 84 ? 18.661 -0.796 -2.297 1.00 93.75 84 ILE A C 1
ATOM 633 O O . ILE A 1 84 ? 19.039 0.369 -2.315 1.00 93.75 84 ILE A O 1
ATOM 637 N N . PHE A 1 85 ? 17.785 -1.268 -1.410 1.00 92.25 85 PHE A N 1
ATOM 638 C CA . PHE A 1 85 ? 17.120 -0.471 -0.375 1.00 92.25 85 PHE A CA 1
ATOM 639 C C . PHE A 1 85 ? 17.610 -0.947 0.993 1.00 92.25 85 PHE A C 1
ATOM 641 O O . PHE A 1 85 ? 17.023 -1.842 1.602 1.00 92.25 85 PHE A O 1
ATOM 648 N N . GLN A 1 86 ? 18.760 -0.432 1.429 1.00 85.81 86 GLN A N 1
ATOM 649 C CA . GLN A 1 86 ? 19.383 -0.862 2.678 1.00 85.81 86 GLN A CA 1
ATOM 650 C C . GLN A 1 86 ? 18.840 -0.061 3.862 1.00 85.81 86 GLN A C 1
ATOM 652 O O . GLN A 1 86 ? 18.781 1.164 3.799 1.00 85.81 86 GLN A O 1
ATOM 657 N N . GLU A 1 87 ? 18.493 -0.770 4.942 1.00 82.06 87 GLU A N 1
ATOM 658 C CA . GLU A 1 87 ? 18.065 -0.175 6.220 1.00 82.06 87 GLU A CA 1
ATOM 659 C C . GLU A 1 87 ? 16.850 0.761 6.096 1.00 82.06 87 GLU A C 1
ATOM 661 O O . GLU A 1 87 ? 16.617 1.611 6.952 1.00 82.06 87 GLU A O 1
ATOM 666 N N . GLU A 1 88 ? 16.033 0.587 5.051 1.00 82.62 88 GLU A N 1
ATOM 667 C CA . GLU A 1 88 ? 14.766 1.302 4.961 1.00 82.62 88 GLU A CA 1
ATOM 668 C C . GLU A 1 88 ? 13.769 0.790 6.003 1.00 82.62 88 GLU A C 1
ATOM 670 O O . GLU A 1 88 ? 13.663 -0.427 6.215 1.00 82.62 88 GLU A O 1
ATOM 675 N N . PRO A 1 89 ? 12.994 1.695 6.628 1.00 82.25 89 PRO A N 1
ATOM 676 C CA . PRO A 1 89 ? 11.899 1.278 7.479 1.00 82.25 89 PRO A CA 1
ATOM 677 C C . PRO A 1 89 ? 10.891 0.466 6.650 1.00 82.25 89 PRO A C 1
ATOM 679 O O . PRO A 1 89 ? 10.577 0.840 5.514 1.00 82.25 89 PRO A O 1
ATOM 682 N N . PRO A 1 90 ? 10.349 -0.639 7.192 1.00 84.00 90 PRO A N 1
ATOM 683 C CA . PRO A 1 90 ? 9.309 -1.381 6.501 1.00 84.00 90 PRO A CA 1
ATOM 684 C C . PRO A 1 90 ? 8.068 -0.496 6.356 1.00 84.00 90 PRO A C 1
ATOM 686 O O . PRO A 1 90 ? 7.651 0.168 7.305 1.00 84.00 90 PRO A O 1
ATOM 689 N N . PHE A 1 91 ? 7.440 -0.513 5.183 1.00 84.81 91 PHE A N 1
ATOM 690 C CA . PHE A 1 91 ? 6.103 0.051 5.027 1.00 84.81 91 PHE A CA 1
ATOM 691 C C . PHE A 1 91 ? 5.043 -1.013 5.334 1.00 84.81 91 PHE A C 1
ATOM 693 O O . PHE A 1 91 ? 5.199 -2.192 5.011 1.00 84.81 91 PHE A O 1
ATOM 700 N N . TYR A 1 92 ? 3.945 -0.589 5.959 1.00 87.50 92 TYR A N 1
ATOM 701 C CA . TYR A 1 92 ? 2.893 -1.480 6.444 1.00 87.50 92 TYR A CA 1
ATOM 702 C C . TYR A 1 92 ? 1.687 -1.474 5.504 1.00 87.50 92 TYR A C 1
ATOM 704 O O . TYR A 1 92 ? 1.183 -0.424 5.102 1.00 87.50 92 TYR A O 1
ATOM 712 N N . LEU A 1 93 ? 1.196 -2.667 5.172 1.00 88.31 93 LEU A N 1
ATOM 713 C CA . LEU A 1 93 ? 0.005 -2.858 4.351 1.00 88.31 93 LEU A CA 1
ATOM 714 C C . LEU A 1 93 ? -1.059 -3.590 5.163 1.00 88.31 93 LEU A C 1
ATOM 716 O O . LEU A 1 93 ? -0.801 -4.663 5.706 1.00 88.31 93 LEU A O 1
ATOM 720 N N . TYR A 1 94 ? -2.255 -3.009 5.237 1.00 88.38 94 TYR A N 1
ATOM 721 C CA . TYR A 1 94 ? -3.382 -3.626 5.927 1.00 88.38 94 TYR A CA 1
ATOM 722 C C . TYR A 1 94 ? -4.161 -4.525 4.975 1.00 88.38 94 TYR A C 1
ATOM 724 O O . TYR A 1 94 ? -4.454 -4.141 3.844 1.00 88.38 94 TYR A O 1
ATOM 732 N N . VAL A 1 95 ? -4.511 -5.712 5.465 1.00 87.88 95 VAL A N 1
ATOM 733 C CA . VAL A 1 95 ? -5.248 -6.730 4.719 1.00 87.88 95 VAL A CA 1
ATOM 734 C C . VAL A 1 95 ? -6.492 -7.101 5.514 1.00 87.88 95 VAL A C 1
ATOM 736 O O . VAL A 1 95 ? -6.394 -7.458 6.688 1.00 87.88 95 VAL A O 1
ATOM 739 N N . GLN A 1 96 ? -7.660 -6.987 4.889 1.00 85.38 96 GLN A N 1
ATOM 740 C CA . GLN A 1 96 ? -8.946 -7.311 5.504 1.00 85.38 96 GLN A CA 1
ATOM 741 C C . GLN A 1 96 ? -9.285 -8.791 5.347 1.00 85.38 96 GLN A C 1
ATOM 743 O O . GLN A 1 96 ? -9.746 -9.408 6.306 1.00 85.38 96 GLN A O 1
ATOM 748 N N . GLU A 1 97 ? -9.035 -9.362 4.165 1.00 87.81 97 GLU A N 1
ATOM 749 C CA . GLU A 1 97 ? -9.364 -10.752 3.831 1.00 87.81 97 GLU A CA 1
ATOM 750 C C . GLU A 1 97 ? -8.102 -11.493 3.351 1.00 87.81 97 GLU A C 1
ATOM 752 O O . GLU A 1 97 ? -7.903 -11.714 2.154 1.00 87.81 97 GLU A O 1
ATOM 757 N N . PRO A 1 98 ? -7.217 -11.910 4.281 1.00 89.62 98 PRO A N 1
ATOM 758 C CA . PRO A 1 98 ? -5.898 -12.445 3.938 1.00 89.62 98 PRO A CA 1
ATOM 759 C C . PRO A 1 98 ? -5.913 -13.681 3.027 1.00 89.62 98 PRO A C 1
ATOM 761 O O . PRO A 1 98 ? -4.957 -13.902 2.284 1.00 89.62 98 PRO A O 1
ATOM 764 N N . SER A 1 99 ? -6.996 -14.465 3.052 1.00 89.38 99 SER A N 1
ATOM 765 C CA . SER A 1 99 ? -7.191 -15.645 2.201 1.00 89.38 99 SER A CA 1
ATOM 766 C C . SER A 1 99 ? -7.306 -15.312 0.712 1.00 89.38 99 SER A C 1
ATOM 768 O O . SER A 1 99 ? -6.861 -16.095 -0.129 1.00 89.38 99 SER A O 1
ATOM 770 N N . ASP A 1 100 ? -7.878 -14.151 0.391 1.00 90.81 100 ASP A N 1
ATOM 771 C CA . ASP A 1 100 ? -8.171 -13.721 -0.978 1.00 90.81 100 ASP A CA 1
ATOM 772 C C . ASP A 1 100 ? -7.313 -12.535 -1.433 1.00 90.81 100 ASP A C 1
ATOM 774 O O . ASP A 1 100 ? -7.309 -12.181 -2.617 1.00 90.81 100 ASP A O 1
ATOM 778 N N . ALA A 1 101 ? -6.537 -11.959 -0.517 1.00 93.19 101 ALA A N 1
ATOM 779 C CA . ALA A 1 101 ? -5.639 -10.857 -0.789 1.00 93.19 101 ALA A CA 1
ATOM 780 C C . ALA A 1 101 ? -4.511 -11.235 -1.759 1.00 93.19 101 ALA A C 1
ATOM 782 O O . ALA A 1 101 ? -3.859 -12.285 -1.664 1.00 93.19 101 ALA A O 1
ATOM 783 N N . ARG A 1 102 ? -4.231 -10.319 -2.684 1.00 95.06 102 ARG A N 1
ATOM 784 C CA . ARG A 1 102 ? -3.129 -10.403 -3.640 1.00 95.06 102 ARG A CA 1
ATOM 785 C C . ARG A 1 102 ? -2.189 -9.224 -3.448 1.00 95.06 102 ARG A C 1
ATOM 787 O O . ARG A 1 102 ? -2.610 -8.073 -3.509 1.00 95.06 102 ARG A O 1
ATOM 794 N N . LEU A 1 103 ? -0.910 -9.526 -3.265 1.00 96.12 103 LEU A N 1
ATOM 795 C CA . LEU A 1 103 ? 0.153 -8.532 -3.257 1.00 96.12 103 LEU A CA 1
ATOM 796 C C . LEU A 1 103 ? 0.593 -8.261 -4.693 1.00 96.12 103 LEU A C 1
ATOM 798 O O . LEU A 1 103 ? 0.847 -9.197 -5.461 1.00 96.12 103 LEU A O 1
ATOM 802 N N . VAL A 1 104 ? 0.679 -6.986 -5.050 1.00 96.12 104 VAL A N 1
ATOM 803 C CA . VAL A 1 104 ? 1.092 -6.520 -6.375 1.00 96.12 104 VAL A CA 1
ATOM 804 C C . VAL A 1 104 ? 2.355 -5.699 -6.213 1.00 96.12 104 VAL A C 1
ATOM 806 O O . VAL A 1 104 ? 2.329 -4.665 -5.561 1.00 96.12 104 VAL A O 1
ATOM 809 N N . PHE A 1 105 ? 3.446 -6.156 -6.817 1.00 96.12 105 PHE A N 1
ATOM 810 C CA . PHE A 1 105 ? 4.757 -5.517 -6.769 1.00 96.12 105 PHE A CA 1
ATOM 811 C C . PHE A 1 105 ? 5.033 -4.882 -8.125 1.00 96.12 105 PHE A C 1
ATOM 813 O O . PHE A 1 105 ? 4.974 -5.571 -9.145 1.00 96.12 105 PHE A O 1
ATOM 820 N N . THR A 1 106 ? 5.327 -3.587 -8.149 1.00 94.44 106 THR A N 1
ATOM 821 C CA . THR A 1 106 ? 5.614 -2.834 -9.375 1.00 94.44 106 THR A CA 1
ATOM 822 C C . THR A 1 106 ? 6.905 -2.064 -9.201 1.00 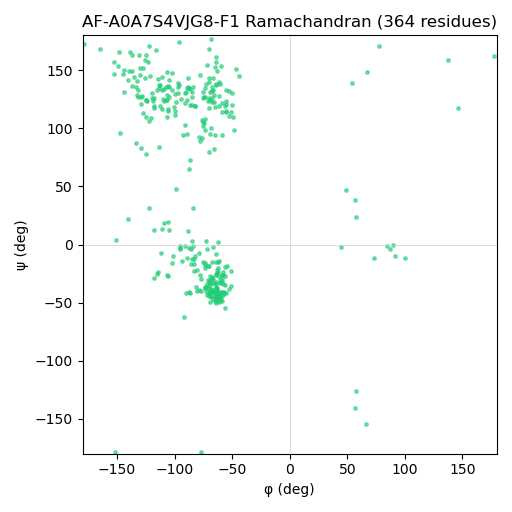94.44 106 THR A C 1
ATOM 824 O O . THR A 1 106 ? 7.026 -1.254 -8.288 1.00 94.44 106 THR A O 1
ATOM 827 N N . VAL A 1 107 ? 7.872 -2.338 -10.071 1.00 93.31 107 VAL A N 1
ATOM 828 C CA . VAL A 1 107 ? 9.102 -1.553 -10.149 1.00 93.31 107 VAL A CA 1
ATOM 829 C C . VAL A 1 107 ? 8.821 -0.360 -11.043 1.00 93.31 107 VAL A C 1
ATOM 831 O O . VAL A 1 107 ? 8.346 -0.537 -12.167 1.00 93.31 107 VAL A O 1
ATOM 834 N N . MET A 1 108 ? 9.112 0.824 -10.532 1.00 91.19 108 MET A N 1
ATOM 835 C CA . MET A 1 108 ? 8.883 2.101 -11.190 1.00 91.19 108 MET A CA 1
ATOM 836 C C . MET A 1 108 ? 10.216 2.737 -11.572 1.00 91.19 108 MET A C 1
ATOM 838 O O . MET A 1 108 ? 11.191 2.595 -10.834 1.00 91.19 108 MET A O 1
ATOM 842 N N . ASP A 1 109 ? 10.226 3.417 -12.711 1.00 89.44 109 ASP A N 1
ATOM 843 C CA . ASP A 1 109 ? 11.224 4.409 -13.103 1.00 89.44 109 ASP A CA 1
ATOM 844 C C . ASP A 1 109 ? 10.798 5.756 -12.502 1.00 89.44 109 ASP A C 1
ATOM 846 O O . ASP A 1 109 ? 9.671 6.196 -12.743 1.00 89.44 109 ASP A O 1
ATOM 850 N N . ASP A 1 110 ? 11.625 6.356 -11.648 1.00 83.88 110 ASP A N 1
ATOM 851 C CA . ASP A 1 110 ? 11.340 7.639 -11.004 1.00 83.88 110 ASP A CA 1
ATOM 852 C C . ASP A 1 110 ? 11.839 8.790 -11.872 1.00 83.88 110 ASP A C 1
ATOM 854 O O . ASP A 1 110 ? 12.996 9.202 -11.803 1.00 83.88 110 ASP A O 1
ATOM 858 N N . ASP A 1 111 ? 10.946 9.351 -12.676 1.00 76.44 111 ASP A N 1
ATOM 859 C CA . ASP A 1 111 ? 11.251 10.574 -13.400 1.00 76.44 111 ASP A CA 1
ATOM 860 C C . ASP A 1 111 ? 11.045 11.785 -12.485 1.00 76.44 111 ASP A C 1
ATOM 862 O O . ASP A 1 111 ? 9.926 12.094 -12.083 1.00 76.44 111 ASP A O 1
ATOM 866 N N . ILE A 1 112 ? 12.113 12.554 -12.238 1.00 59.50 112 ILE A N 1
ATOM 867 C CA . ILE A 1 112 ? 12.098 13.800 -11.434 1.00 59.50 112 ILE A CA 1
ATOM 868 C C . ILE A 1 112 ? 11.001 14.792 -11.884 1.00 59.50 112 ILE A C 1
ATOM 870 O O . ILE A 1 112 ? 10.589 15.660 -11.115 1.00 59.50 112 ILE A O 1
ATOM 874 N N . VAL A 1 113 ? 10.536 14.688 -13.134 1.00 51.44 113 VAL A N 1
ATOM 875 C CA . VAL A 1 113 ? 9.606 15.629 -13.778 1.00 51.44 113 VAL A CA 1
ATOM 876 C C . VAL A 1 113 ? 8.266 14.967 -14.168 1.00 51.44 113 VAL A C 1
ATOM 878 O O . VAL A 1 113 ? 7.486 15.567 -14.903 1.00 51.44 113 VAL A O 1
ATOM 881 N N . GLY A 1 114 ? 7.958 13.751 -13.696 1.00 57.88 114 GLY A N 1
ATOM 882 C CA . GLY A 1 114 ? 6.732 13.032 -14.077 1.00 57.88 114 GLY A CA 1
ATOM 883 C C . GLY A 1 114 ? 6.193 12.062 -13.022 1.00 57.88 114 GLY A C 1
ATOM 884 O O . GLY A 1 114 ? 6.753 11.918 -11.943 1.00 57.88 114 GLY A O 1
ATOM 885 N N . ASP A 1 115 ? 5.094 11.373 -13.353 1.00 62.88 115 ASP A N 1
ATOM 886 C CA . ASP A 1 115 ? 4.432 10.384 -12.475 1.00 62.88 115 ASP A CA 1
ATOM 887 C C . ASP A 1 115 ? 5.209 9.053 -12.337 1.00 62.88 115 ASP A C 1
ATOM 889 O O . ASP A 1 115 ? 4.748 8.120 -11.672 1.00 62.88 115 ASP A O 1
ATOM 893 N N . GLY A 1 116 ? 6.390 8.968 -12.958 1.00 74.88 116 GLY A N 1
ATOM 894 C CA . GLY A 1 116 ? 7.168 7.749 -13.131 1.00 74.88 116 GLY A CA 1
ATOM 895 C C . GLY A 1 116 ? 6.491 6.741 -14.063 1.00 74.88 116 GLY A C 1
ATOM 896 O O . GLY A 1 116 ? 5.264 6.648 -14.142 1.00 74.88 116 GLY A O 1
ATOM 897 N N . ASP A 1 117 ? 7.286 5.955 -14.784 1.00 85.50 117 ASP A N 1
ATOM 898 C CA . ASP A 1 117 ? 6.760 4.917 -15.672 1.00 85.50 117 ASP A CA 1
ATOM 899 C C . ASP A 1 117 ? 7.006 3.518 -15.069 1.00 85.50 117 ASP A C 1
ATOM 901 O O . ASP A 1 117 ? 8.093 3.221 -14.564 1.00 85.50 117 ASP A O 1
ATOM 905 N N . PRO A 1 118 ? 6.015 2.608 -15.098 1.00 88.75 118 PRO A N 1
ATOM 906 C CA . PRO A 1 118 ? 6.218 1.257 -14.600 1.00 88.75 118 PRO A CA 1
ATOM 907 C C . PRO A 1 118 ? 7.205 0.515 -15.497 1.00 88.75 118 PRO A C 1
ATOM 909 O O . PRO A 1 118 ? 6.993 0.383 -16.697 1.00 88.75 118 PRO A O 1
ATOM 912 N N . ILE A 1 119 ? 8.260 -0.046 -14.913 1.00 89.00 119 ILE A N 1
ATOM 913 C CA . ILE A 1 119 ? 9.240 -0.879 -15.624 1.00 89.00 119 ILE A CA 1
ATOM 914 C C . ILE A 1 119 ? 8.687 -2.298 -15.796 1.00 89.00 119 ILE A C 1
ATOM 916 O O . ILE A 1 119 ? 8.842 -2.936 -16.841 1.00 89.00 119 ILE A O 1
ATOM 920 N N . GLY A 1 120 ? 8.023 -2.808 -14.759 1.00 91.19 120 GLY A N 1
ATOM 921 C CA . GLY A 1 120 ? 7.398 -4.123 -14.771 1.00 91.19 120 GLY A CA 1
ATOM 922 C C . GLY A 1 120 ? 6.766 -4.473 -13.435 1.00 91.19 120 GLY A C 1
ATOM 923 O O . GLY A 1 120 ? 7.076 -3.883 -12.400 1.00 91.19 120 GLY A O 1
ATOM 924 N N . SER A 1 121 ? 5.875 -5.459 -13.457 1.00 93.81 121 SER A N 1
ATOM 925 C CA . SER A 1 121 ? 5.146 -5.871 -12.261 1.00 93.81 121 SER A CA 1
ATOM 926 C C . SER A 1 121 ? 5.008 -7.384 -12.133 1.00 93.81 121 SER A C 1
ATOM 928 O O . SER A 1 121 ? 5.282 -8.163 -13.053 1.00 93.81 121 SER A O 1
ATOM 930 N N . THR A 1 122 ? 4.630 -7.819 -10.939 1.00 95.50 122 THR A N 1
ATOM 931 C CA . THR A 1 122 ? 4.251 -9.197 -10.640 1.00 95.50 122 THR A CA 1
ATOM 932 C C . THR A 1 122 ? 3.224 -9.203 -9.522 1.00 95.50 122 THR A C 1
ATOM 934 O O . THR A 1 122 ? 3.172 -8.279 -8.709 1.00 95.50 122 THR A O 1
ATOM 937 N N . SER A 1 123 ? 2.389 -10.235 -9.473 1.00 95.50 123 SER A N 1
ATOM 938 C CA . SER A 1 123 ? 1.405 -10.381 -8.405 1.00 95.50 123 SER A CA 1
ATOM 939 C C . SER A 1 123 ? 1.361 -11.804 -7.868 1.00 95.50 123 SER A C 1
ATOM 941 O O . SER A 1 123 ? 1.526 -12.779 -8.610 1.00 95.50 123 SER A O 1
ATOM 943 N N . LYS A 1 124 ? 1.145 -11.930 -6.559 1.00 96.38 124 LYS A N 1
ATOM 944 C CA . LYS A 1 124 ? 1.065 -13.210 -5.847 1.00 96.38 124 LYS A CA 1
ATOM 945 C C . LYS A 1 124 ? -0.028 -13.149 -4.798 1.00 96.38 124 LYS A C 1
ATOM 947 O O . LYS A 1 124 ? -0.211 -12.110 -4.167 1.00 96.38 124 LYS A O 1
ATOM 952 N N . LYS A 1 125 ? -0.773 -14.243 -4.621 1.00 95.81 125 LYS A N 1
ATOM 953 C CA . LYS A 1 125 ? -1.693 -14.316 -3.486 1.00 95.81 125 LYS A CA 1
ATOM 954 C C . LYS A 1 125 ? -0.875 -14.347 -2.205 1.00 95.81 125 LYS A C 1
ATOM 956 O O . LYS A 1 125 ? 0.177 -14.984 -2.173 1.00 95.81 125 LYS A O 1
ATOM 961 N N . LEU A 1 126 ? -1.368 -13.693 -1.161 1.00 94.50 126 LEU A N 1
ATOM 962 C CA . LEU A 1 126 ? -0.698 -13.685 0.135 1.00 94.50 126 LEU A CA 1
ATOM 963 C C . LEU A 1 126 ? -0.513 -15.116 0.663 1.00 94.50 126 LEU A C 1
ATOM 965 O O . LEU A 1 126 ? 0.588 -15.479 1.060 1.00 94.50 126 LEU A O 1
ATOM 969 N N . VAL A 1 127 ? -1.544 -15.955 0.535 1.00 94.56 127 VAL A N 1
ATOM 970 C CA . VAL A 1 127 ? -1.506 -17.380 0.909 1.00 94.56 127 VAL A CA 1
ATOM 971 C C . VAL A 1 127 ? -0.511 -18.224 0.105 1.00 94.56 127 VAL A C 1
ATOM 973 O O . VAL A 1 127 ? -0.088 -19.271 0.577 1.00 94.56 127 VAL A O 1
ATOM 976 N N . ASP A 1 128 ? -0.106 -17.797 -1.094 1.00 95.12 128 ASP A N 1
ATOM 977 C CA . ASP A 1 128 ? 0.911 -18.528 -1.865 1.00 95.12 128 ASP A CA 1
ATOM 978 C C . ASP A 1 128 ? 2.325 -18.240 -1.333 1.00 95.12 128 ASP A C 1
ATOM 980 O O . ASP A 1 128 ? 3.239 -19.039 -1.528 1.00 95.12 128 ASP A O 1
ATOM 984 N N . LEU A 1 129 ? 2.514 -17.076 -0.703 1.00 94.50 129 LEU A N 1
ATOM 985 C CA . LEU A 1 129 ? 3.786 -16.656 -0.114 1.00 94.50 129 LEU A CA 1
ATOM 986 C C . LEU A 1 129 ? 3.881 -17.099 1.345 1.00 94.50 129 LEU A C 1
ATOM 988 O O . LEU A 1 129 ? 4.915 -17.596 1.778 1.00 94.50 129 LEU A O 1
ATOM 992 N N . ILE A 1 130 ? 2.783 -16.959 2.086 1.00 92.75 130 ILE A N 1
ATOM 993 C CA . ILE A 1 130 ? 2.687 -17.276 3.507 1.00 92.75 130 ILE A CA 1
ATOM 994 C C . ILE A 1 130 ? 1.451 -18.176 3.719 1.00 92.75 130 ILE A C 1
ATOM 996 O O . ILE A 1 130 ? 0.375 -17.683 4.057 1.00 92.75 130 ILE A O 1
ATOM 1000 N N . PRO A 1 131 ? 1.561 -19.502 3.494 1.00 86.94 131 PRO A N 1
ATOM 1001 C CA . PRO A 1 131 ? 0.410 -20.420 3.497 1.00 86.94 131 PRO A CA 1
ATOM 1002 C C . PRO A 1 131 ? -0.364 -20.477 4.813 1.00 86.94 131 PRO A C 1
ATOM 1004 O O . PRO A 1 131 ? -1.585 -20.638 4.821 1.00 86.94 131 PRO A O 1
ATOM 1007 N N . SER A 1 132 ? 0.343 -20.295 5.922 1.00 82.19 132 SER A N 1
ATOM 1008 C CA . SER A 1 132 ? -0.204 -20.305 7.276 1.00 82.19 132 SER A CA 1
ATOM 1009 C C . SER A 1 132 ? -1.199 -19.169 7.536 1.00 82.19 132 SER A C 1
ATOM 1011 O O . SER A 1 132 ? -1.999 -19.281 8.454 1.00 82.19 132 SER A O 1
ATOM 1013 N N . VAL A 1 133 ? -1.255 -18.129 6.694 1.00 81.88 133 VAL A N 1
ATOM 1014 C CA . VAL A 1 133 ? -2.245 -17.034 6.765 1.00 81.88 133 VAL A CA 1
ATOM 1015 C C . VAL A 1 133 ? -3.699 -17.531 6.727 1.00 81.88 133 VAL A C 1
ATOM 1017 O O . VAL A 1 133 ? -4.592 -16.872 7.256 1.00 81.88 133 VAL A O 1
ATOM 1020 N N . ASN A 1 134 ? -3.960 -18.692 6.119 1.00 74.12 134 ASN A N 1
ATOM 1021 C CA . ASN A 1 134 ? -5.309 -19.257 6.015 1.00 74.12 134 ASN A CA 1
ATOM 1022 C C . ASN A 1 134 ? -5.739 -20.065 7.258 1.00 74.12 134 ASN A C 1
ATOM 1024 O O . ASN A 1 134 ? -6.848 -20.604 7.312 1.00 74.12 134 ASN A O 1
ATOM 1028 N N . GLU A 1 135 ? -4.873 -20.189 8.262 1.00 74.44 135 GLU A N 1
ATOM 1029 C CA . GLU A 1 135 ? -5.203 -20.892 9.494 1.00 74.44 135 GLU A CA 1
ATOM 1030 C C . GLU A 1 135 ? -6.123 -20.017 10.355 1.00 74.44 135 GLU A C 1
ATOM 1032 O O . GLU A 1 135 ? -5.709 -19.050 10.994 1.00 74.44 135 GLU A O 1
ATOM 1037 N N . LYS A 1 136 ? -7.413 -20.379 10.390 1.00 66.31 136 LYS A N 1
ATOM 1038 C CA . LYS A 1 136 ? -8.451 -19.701 11.192 1.00 66.31 136 LYS A CA 1
ATOM 1039 C C . LYS A 1 136 ? -8.107 -19.600 12.685 1.00 66.31 136 LYS A C 1
ATOM 1041 O O . LYS A 1 136 ? -8.676 -18.763 13.381 1.00 66.31 136 LYS A O 1
ATOM 1046 N N . ASP A 1 137 ? -7.166 -20.416 13.153 1.00 67.50 137 ASP A N 1
ATOM 1047 C CA . ASP A 1 137 ? -6.757 -20.501 14.549 1.00 67.50 137 ASP A CA 1
ATOM 1048 C C . ASP A 1 137 ? -5.535 -19.650 14.911 1.00 67.50 137 ASP A C 1
ATOM 1050 O O . ASP A 1 137 ? -5.206 -19.587 16.092 1.00 67.50 137 ASP A O 1
ATOM 1054 N N . LEU A 1 138 ? -4.904 -18.917 13.981 1.00 72.44 138 LEU A N 1
ATOM 1055 C CA . LEU A 1 138 ? -3.743 -18.070 14.317 1.00 72.44 138 LEU A CA 1
ATOM 1056 C C . LEU A 1 138 ? -4.050 -17.047 15.409 1.00 72.44 138 LEU A C 1
ATOM 1058 O O . LEU A 1 138 ? -3.246 -16.814 16.306 1.00 72.44 138 LEU A O 1
ATOM 1062 N N . VAL A 1 139 ? -5.235 -16.439 15.348 1.00 70.25 139 VAL A N 1
ATOM 1063 C CA . VAL A 1 139 ? -5.667 -15.450 16.340 1.00 70.25 139 VAL A CA 1
ATOM 1064 C C . VAL A 1 139 ? -5.938 -16.114 17.691 1.00 70.25 139 VAL A C 1
ATOM 1066 O O . VAL A 1 139 ? -5.679 -15.508 18.728 1.00 70.25 139 VAL A O 1
ATOM 1069 N N . ASN A 1 140 ? -6.445 -17.348 17.698 1.00 72.12 140 ASN A N 1
ATOM 1070 C CA . ASN A 1 140 ? -6.670 -18.102 18.931 1.00 72.12 140 ASN A CA 1
ATOM 1071 C C . ASN A 1 140 ? -5.337 -18.546 19.539 1.00 72.12 140 ASN A C 1
ATOM 1073 O O . ASN A 1 140 ? -5.115 -18.309 20.720 1.00 72.12 140 ASN A O 1
ATOM 1077 N N . ALA A 1 141 ? -4.408 -19.045 18.722 1.00 72.38 141 ALA A N 1
ATOM 1078 C CA . ALA A 1 141 ? -3.046 -19.365 19.133 1.00 72.38 141 ALA A CA 1
ATOM 1079 C C . ALA A 1 141 ? -2.314 -18.134 19.697 1.00 72.38 141 ALA A C 1
ATOM 1081 O O . ALA A 1 141 ? -1.665 -18.229 20.737 1.00 72.38 141 ALA A O 1
ATOM 1082 N N . LEU A 1 142 ? -2.483 -16.960 19.073 1.00 73.06 142 LEU A N 1
ATOM 1083 C CA . LEU A 1 142 ? -1.952 -15.691 19.578 1.00 73.06 142 LEU A CA 1
ATOM 1084 C C . LEU A 1 142 ? -2.530 -15.336 20.943 1.00 73.06 142 LEU A C 1
ATOM 1086 O O . LEU A 1 142 ? -1.786 -15.008 21.865 1.00 73.06 142 LEU A O 1
ATOM 1090 N N . LYS A 1 143 ? -3.858 -15.401 21.076 1.00 72.69 143 LYS A N 1
ATOM 1091 C CA . LYS A 1 143 ? -4.547 -15.128 22.340 1.00 72.69 143 LYS A CA 1
ATOM 1092 C C . LYS A 1 143 ? -4.080 -16.081 23.432 1.00 72.69 143 LYS A C 1
ATOM 1094 O O . LYS A 1 143 ? -3.757 -15.617 24.518 1.00 72.69 143 LYS A O 1
ATOM 1099 N N . ASP A 1 144 ? -4.009 -17.377 23.148 1.00 75.75 144 ASP A N 1
ATOM 1100 C CA . ASP A 1 144 ? -3.582 -18.392 24.110 1.00 75.75 144 ASP A CA 1
ATOM 1101 C C . ASP A 1 144 ? -2.125 -18.180 24.534 1.00 75.75 144 ASP A C 1
ATOM 1103 O O . ASP A 1 144 ? -1.814 -18.261 25.724 1.00 75.75 144 ASP A O 1
ATOM 1107 N N . GLN A 1 145 ? -1.244 -17.819 23.596 1.00 73.00 145 GLN A N 1
ATOM 1108 C CA . GLN A 1 145 ? 0.152 -17.508 23.888 1.00 73.00 145 GLN A CA 1
ATOM 1109 C C . GLN A 1 145 ? 0.283 -16.253 24.761 1.00 73.00 145 GLN A C 1
ATOM 1111 O O . GLN A 1 145 ? 0.937 -16.314 25.803 1.00 73.00 145 GLN A O 1
ATOM 1116 N N . VAL A 1 146 ? -0.389 -15.152 24.408 1.00 73.19 146 VAL A N 1
ATOM 1117 C CA . VAL A 1 146 ? -0.388 -13.912 25.205 1.00 73.19 146 VAL A CA 1
ATOM 1118 C C . VAL A 1 146 ? -0.976 -14.160 26.598 1.00 73.19 146 VAL A C 1
ATOM 1120 O O . VAL A 1 146 ? -0.393 -13.749 27.598 1.00 73.19 146 VAL A O 1
ATOM 1123 N N . LEU A 1 147 ? -2.086 -14.897 26.700 1.00 75.81 147 LEU A N 1
ATOM 1124 C CA . LEU A 1 147 ? -2.690 -15.265 27.984 1.00 75.81 147 LEU A CA 1
ATOM 1125 C C . LEU A 1 147 ? -1.767 -16.158 28.821 1.00 75.81 147 LEU A C 1
ATOM 1127 O O . LEU A 1 147 ? -1.710 -15.997 30.040 1.00 75.81 147 LEU A O 1
ATOM 1131 N N . SER A 1 148 ? -1.045 -17.095 28.202 1.00 74.75 148 SER A N 1
ATOM 1132 C CA . SER A 1 148 ? -0.080 -17.950 28.901 1.00 74.75 148 SER A CA 1
ATOM 1133 C C . SER A 1 148 ? 1.105 -17.150 29.446 1.00 74.75 148 SER A C 1
ATOM 1135 O O . SER A 1 148 ? 1.488 -17.352 30.598 1.00 74.75 148 SER A O 1
ATOM 1137 N N . GLN A 1 149 ? 1.610 -16.184 28.670 1.00 69.94 149 GLN A N 1
ATOM 1138 C CA . GLN A 1 149 ? 2.669 -15.273 29.095 1.00 69.94 149 GLN A CA 1
ATOM 1139 C C . GLN A 1 149 ? 2.190 -14.396 30.251 1.00 69.94 149 GLN A C 1
ATOM 1141 O O . GLN A 1 149 ? 2.813 -14.415 31.306 1.00 69.94 149 GLN A O 1
ATOM 1146 N N . LEU A 1 150 ? 1.026 -13.748 30.135 1.00 70.81 150 LEU A N 1
ATOM 1147 C CA . LEU A 1 150 ? 0.440 -12.947 31.218 1.00 70.81 150 LEU A CA 1
ATOM 1148 C C . LEU A 1 150 ? 0.271 -13.748 32.520 1.00 70.81 150 LEU A C 1
ATOM 1150 O O . LEU A 1 150 ? 0.601 -13.248 33.593 1.00 70.81 150 LEU A O 1
ATOM 1154 N N . ARG A 1 151 ? -0.176 -15.010 32.433 1.00 77.56 151 ARG A N 1
ATOM 1155 C CA . ARG A 1 151 ? -0.301 -15.914 33.593 1.00 77.56 151 ARG A CA 1
ATOM 1156 C C . ARG A 1 151 ? 1.047 -16.309 34.200 1.00 77.56 151 ARG A C 1
ATOM 1158 O O . ARG A 1 151 ? 1.125 -16.517 35.408 1.00 77.56 151 ARG A O 1
ATOM 1165 N N . SER A 1 152 ? 2.096 -16.437 33.390 1.00 72.62 152 SER A N 1
ATOM 1166 C CA . SER A 1 152 ? 3.451 -16.714 33.886 1.00 72.62 152 SER A CA 1
ATOM 1167 C C . SER A 1 152 ? 4.134 -15.478 34.482 1.00 72.62 152 SER A C 1
ATOM 1169 O O . SER A 1 152 ? 4.924 -15.602 35.413 1.00 72.62 152 SER A O 1
ATOM 1171 N N . SER A 1 153 ? 3.793 -14.286 33.991 1.00 63.09 153 SER A N 1
ATOM 1172 C CA . SER A 1 153 ? 4.410 -13.023 34.401 1.00 63.09 153 SER A CA 1
ATOM 1173 C C . SER A 1 153 ? 3.769 -12.414 35.653 1.00 63.09 153 SER A C 1
ATOM 1175 O O . SER A 1 153 ? 4.403 -11.607 36.326 1.00 63.09 153 SER A O 1
ATOM 1177 N N . SER A 1 154 ? 2.561 -12.842 36.043 1.00 55.59 154 SER A N 1
ATOM 1178 C CA . SER A 1 154 ? 1.860 -12.390 37.261 1.00 55.59 154 SER A CA 1
ATOM 1179 C C . SER A 1 154 ? 2.563 -12.692 38.604 1.00 55.59 154 SER A C 1
ATOM 1181 O O . SER A 1 154 ? 2.035 -12.344 39.657 1.00 55.59 154 SER A O 1
ATOM 1183 N N . SER A 1 155 ? 3.755 -13.298 38.598 1.00 55.06 155 SER A N 1
ATOM 1184 C CA . SER A 1 155 ? 4.611 -13.497 39.783 1.00 55.06 155 SER A CA 1
ATOM 1185 C C . SER A 1 155 ? 5.693 -12.424 39.998 1.00 55.06 155 SER A C 1
ATOM 1187 O O . SER A 1 155 ? 6.384 -12.462 41.014 1.00 55.06 155 SER A O 1
ATOM 1189 N N . SER A 1 156 ? 5.840 -11.448 39.100 1.00 54.72 156 SER A N 1
ATOM 1190 C CA . SER A 1 156 ? 6.821 -10.356 39.219 1.00 54.72 156 SER A CA 1
ATOM 1191 C C . SER A 1 156 ? 6.227 -9.060 38.673 1.00 54.72 156 SER A C 1
ATOM 1193 O O . SER A 1 156 ? 5.661 -9.072 37.590 1.00 54.72 156 SER A O 1
ATOM 1195 N N . SER A 1 157 ? 6.334 -7.956 39.418 1.00 47.38 157 SER A N 1
ATOM 1196 C CA . SER A 1 157 ? 5.825 -6.626 39.043 1.00 47.38 157 SER A CA 1
ATOM 1197 C C . SER A 1 157 ? 6.292 -6.215 37.640 1.00 47.38 157 SER A C 1
ATOM 1199 O O . SER A 1 157 ? 7.491 -6.037 37.431 1.00 47.38 157 SER A O 1
ATOM 1201 N N . ILE A 1 158 ? 5.359 -6.084 36.696 1.00 54.38 158 ILE A N 1
ATOM 1202 C CA . ILE A 1 158 ? 5.646 -5.802 35.284 1.00 54.38 158 ILE A CA 1
ATOM 1203 C C . ILE A 1 158 ? 5.500 -4.297 35.026 1.00 54.38 158 ILE A C 1
ATOM 1205 O O . ILE A 1 158 ? 4.477 -3.719 35.387 1.00 54.38 158 ILE A O 1
ATOM 1209 N N . ASN A 1 159 ? 6.502 -3.685 34.389 1.00 51.44 159 ASN A N 1
ATOM 1210 C CA . ASN A 1 159 ? 6.375 -2.385 33.725 1.00 51.44 159 ASN A CA 1
ATOM 1211 C C . ASN A 1 159 ? 5.607 -2.576 32.410 1.00 51.44 159 ASN A C 1
ATOM 1213 O O . ASN A 1 159 ? 6.002 -3.399 31.587 1.00 51.44 159 ASN A O 1
ATOM 1217 N N . GLU A 1 160 ? 4.529 -1.822 32.196 1.00 52.69 160 GLU A N 1
ATOM 1218 C CA . GLU A 1 160 ? 3.688 -1.930 30.992 1.00 52.69 160 GLU A CA 1
ATOM 1219 C C . GLU A 1 160 ? 4.448 -1.619 29.689 1.00 52.69 160 GLU A C 1
ATOM 1221 O O . GLU A 1 160 ? 4.133 -2.203 28.652 1.00 52.69 160 GLU A O 1
ATOM 1226 N N . ASP A 1 161 ? 5.503 -0.801 29.753 1.00 46.59 161 ASP A N 1
ATOM 1227 C CA . ASP A 1 161 ? 6.352 -0.475 28.598 1.00 46.59 161 ASP A CA 1
ATOM 1228 C C . ASP A 1 161 ? 7.199 -1.667 28.113 1.00 46.59 161 ASP A C 1
ATOM 1230 O O . ASP A 1 161 ? 7.420 -1.821 26.914 1.00 46.59 161 ASP A O 1
ATOM 1234 N N . ASP A 1 162 ? 7.595 -2.580 29.007 1.00 46.06 162 ASP A N 1
ATOM 1235 C CA . ASP A 1 162 ? 8.353 -3.781 28.626 1.00 46.06 162 ASP A CA 1
ATOM 1236 C C . ASP A 1 162 ? 7.459 -4.839 27.962 1.00 46.06 162 ASP A C 1
ATOM 1238 O O . ASP A 1 162 ? 7.960 -5.780 27.349 1.00 46.06 162 ASP A O 1
ATOM 1242 N N . LEU A 1 163 ? 6.131 -4.732 28.068 1.00 47.53 163 LEU A N 1
ATOM 1243 C CA . LEU A 1 163 ? 5.202 -5.753 27.582 1.00 47.53 163 LEU A CA 1
ATOM 1244 C C . LEU A 1 163 ? 5.120 -5.768 26.055 1.00 47.53 163 LEU A C 1
ATOM 1246 O O 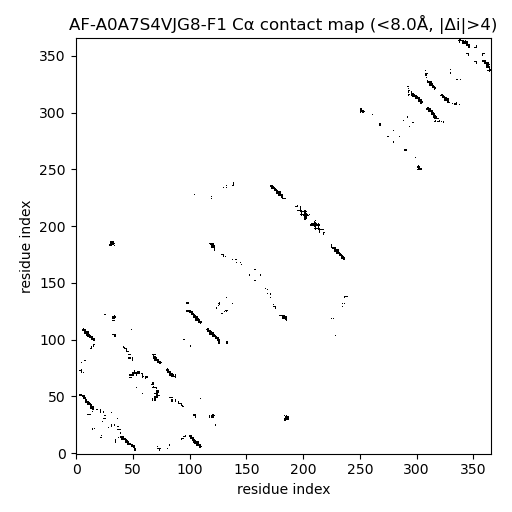. LEU A 1 163 ? 5.053 -6.849 25.490 1.00 47.53 163 LEU A O 1
ATOM 1250 N N . VAL A 1 164 ? 5.179 -4.616 25.382 1.00 48.09 164 VAL A N 1
ATOM 1251 C CA . VAL A 1 164 ? 5.074 -4.540 23.910 1.00 48.09 164 VAL A CA 1
ATOM 1252 C C . VAL A 1 164 ? 6.348 -5.046 23.226 1.00 48.09 164 VAL A C 1
ATOM 1254 O O . VAL A 1 164 ? 6.253 -5.762 22.230 1.00 48.09 164 VAL A O 1
ATOM 1257 N N . ASP A 1 165 ? 7.518 -4.769 23.807 1.00 42.78 165 ASP A N 1
ATOM 1258 C CA . ASP A 1 165 ? 8.815 -5.220 23.283 1.00 42.78 165 ASP A CA 1
ATOM 1259 C C . ASP A 1 165 ? 9.175 -6.658 23.711 1.00 42.78 165 ASP A C 1
ATOM 1261 O O . ASP A 1 165 ? 9.938 -7.340 23.023 1.00 42.78 165 ASP A O 1
ATOM 1265 N N . SER A 1 166 ? 8.603 -7.163 24.814 1.00 43.28 166 SER A N 1
ATOM 1266 C CA . SER A 1 166 ? 8.842 -8.530 25.309 1.00 43.28 166 SER A CA 1
ATOM 1267 C C . SER A 1 166 ? 7.808 -9.566 24.875 1.00 43.28 166 SER A C 1
ATOM 1269 O O . SER A 1 166 ? 8.027 -10.757 25.145 1.00 43.28 166 SER A O 1
ATOM 1271 N N . VAL A 1 167 ? 6.733 -9.190 24.157 1.00 48.78 167 VAL A N 1
ATOM 1272 C CA . VAL A 1 167 ? 5.927 -10.194 23.446 1.00 48.78 167 VAL A CA 1
ATOM 1273 C C . VAL A 1 167 ? 6.756 -10.727 22.281 1.00 48.78 167 VAL A C 1
ATOM 1275 O O . VAL A 1 167 ? 6.603 -10.372 21.115 1.00 48.78 167 VAL A O 1
ATOM 1278 N N . ASN A 1 168 ? 7.658 -11.644 22.606 1.00 47.59 168 ASN A N 1
ATOM 1279 C CA . ASN A 1 168 ? 8.243 -12.546 21.647 1.00 47.59 168 ASN A CA 1
ATOM 1280 C C . ASN A 1 168 ? 7.066 -13.413 21.171 1.00 47.59 168 ASN A C 1
ATOM 1282 O O . ASN A 1 168 ? 6.700 -14.404 21.813 1.00 47.59 168 ASN A O 1
ATOM 1286 N N . VAL A 1 169 ? 6.451 -13.009 20.054 1.00 54.81 169 VAL A N 1
ATOM 1287 C CA . VAL A 1 169 ? 5.439 -13.767 19.306 1.00 54.81 169 VAL A CA 1
ATOM 1288 C C . VAL A 1 169 ? 6.069 -14.494 18.093 1.00 54.81 169 VAL A C 1
ATOM 1290 O O . VAL A 1 169 ? 5.539 -14.405 16.982 1.00 54.81 169 VAL A O 1
ATOM 1293 N N . PRO A 1 170 ? 7.197 -15.224 18.214 1.00 51.81 170 PRO A N 1
ATOM 1294 C CA . PRO A 1 170 ? 7.838 -15.824 17.046 1.00 51.81 170 PRO A CA 1
ATOM 1295 C C . PRO A 1 170 ? 6.996 -16.945 16.416 1.00 51.81 170 PRO A C 1
ATOM 1297 O O . PRO A 1 170 ? 7.247 -17.315 15.279 1.00 51.81 170 PRO A O 1
ATOM 1300 N N . ASN A 1 171 ? 5.984 -17.469 17.121 1.00 55.75 171 ASN A N 1
ATOM 1301 C CA . ASN A 1 171 ? 5.135 -18.549 16.608 1.00 55.75 171 ASN A CA 1
ATOM 1302 C C . ASN A 1 171 ? 3.905 -18.066 15.823 1.00 55.75 171 ASN A C 1
ATOM 1304 O O . ASN A 1 171 ? 3.242 -18.887 15.195 1.00 55.75 171 ASN A O 1
ATOM 1308 N N . VAL A 1 172 ? 3.576 -16.770 15.860 1.00 64.50 172 VAL A N 1
ATOM 1309 C CA . VAL A 1 172 ? 2.404 -16.227 15.141 1.00 64.50 172 VAL A CA 1
ATOM 1310 C C . VAL A 1 172 ? 2.806 -15.207 14.084 1.00 64.50 172 VAL A C 1
ATOM 1312 O O . VAL A 1 172 ? 2.117 -15.076 13.073 1.00 64.50 172 VAL A O 1
ATOM 1315 N N . ILE A 1 173 ? 3.922 -14.504 14.288 1.00 77.12 173 ILE A N 1
ATOM 1316 C CA . ILE A 1 173 ? 4.519 -13.687 13.238 1.00 77.12 173 ILE A CA 1
ATOM 1317 C C . ILE A 1 173 ? 5.069 -14.631 12.177 1.00 77.12 173 ILE A C 1
ATOM 1319 O O . ILE A 1 173 ? 5.858 -15.526 12.470 1.00 77.12 173 ILE A O 1
ATOM 1323 N N . GLN A 1 174 ? 4.628 -14.434 10.942 1.00 84.19 174 GLN A N 1
ATOM 1324 C CA . GLN A 1 174 ? 5.024 -15.275 9.824 1.00 84.19 174 GLN A CA 1
ATOM 1325 C C . GLN A 1 174 ? 5.875 -14.455 8.877 1.00 84.19 174 GLN A C 1
ATOM 1327 O O . GLN A 1 174 ? 5.416 -13.452 8.329 1.00 84.19 174 GLN A O 1
ATOM 1332 N N . ASP A 1 175 ? 7.109 -14.898 8.689 1.00 90.69 175 ASP A N 1
ATOM 1333 C CA . ASP A 1 175 ? 8.061 -14.251 7.805 1.00 90.69 175 ASP A CA 1
ATOM 1334 C C . ASP A 1 175 ? 8.216 -15.066 6.515 1.00 90.69 175 ASP A C 1
ATOM 1336 O O . ASP A 1 175 ? 8.237 -16.299 6.517 1.00 90.69 175 ASP A O 1
ATOM 1340 N N . TRP A 1 176 ? 8.349 -14.365 5.395 1.00 94.88 176 TRP A N 1
ATOM 1341 C CA . TRP A 1 176 ? 8.702 -14.941 4.107 1.00 94.88 176 TRP A CA 1
ATOM 1342 C C . TRP A 1 176 ? 9.733 -14.063 3.411 1.00 94.88 176 TRP A C 1
ATOM 1344 O O . TRP A 1 176 ? 9.591 -12.845 3.356 1.00 94.88 176 TRP A O 1
ATOM 1354 N N . SER A 1 177 ? 10.744 -14.691 2.824 1.00 95.44 177 SER A N 1
ATOM 1355 C CA . SER A 1 177 ? 11.782 -14.013 2.052 1.00 95.44 177 SER A CA 1
ATOM 1356 C C . SER A 1 177 ? 11.972 -14.732 0.731 1.00 95.44 177 SER A C 1
ATOM 1358 O O . SER A 1 177 ? 12.106 -15.959 0.701 1.00 95.44 17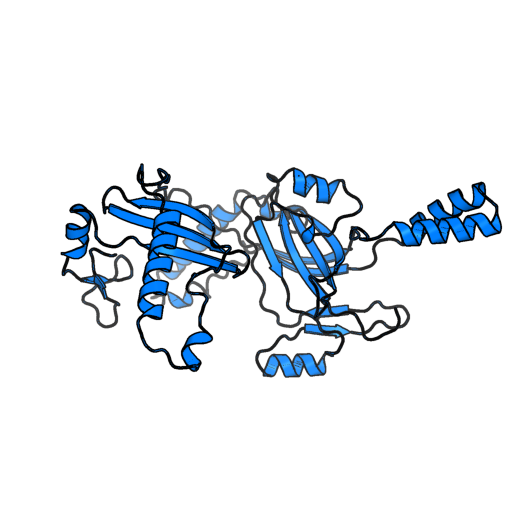7 SER A O 1
ATOM 1360 N N . GLY A 1 178 ? 12.016 -13.991 -0.372 1.00 95.56 178 GLY A N 1
ATOM 1361 C CA . GLY A 1 178 ? 12.242 -14.618 -1.665 1.00 95.56 178 GLY A CA 1
ATOM 1362 C C . GLY A 1 178 ? 12.299 -13.676 -2.854 1.00 95.56 178 GLY A C 1
ATOM 1363 O O . GLY A 1 178 ? 12.007 -12.483 -2.771 1.00 95.56 178 GLY A O 1
ATOM 1364 N N . ASP A 1 179 ? 12.664 -14.273 -3.988 1.00 95.62 179 ASP A N 1
ATOM 1365 C CA . ASP A 1 179 ? 12.745 -13.607 -5.281 1.00 95.62 179 ASP A CA 1
ATOM 1366 C C . ASP A 1 179 ? 11.445 -13.783 -6.067 1.00 95.62 179 ASP A C 1
ATOM 1368 O O . ASP A 1 179 ? 11.020 -14.897 -6.390 1.00 95.62 179 ASP A O 1
ATOM 1372 N N . LEU A 1 180 ? 10.858 -12.668 -6.483 1.00 95.31 180 LEU A N 1
ATOM 1373 C CA . LEU A 1 180 ? 9.694 -12.628 -7.352 1.00 95.31 180 LEU A CA 1
ATOM 1374 C C . LEU A 1 180 ? 10.116 -12.194 -8.751 1.00 95.31 180 LEU A C 1
ATOM 1376 O O . LEU A 1 180 ? 10.552 -11.066 -8.976 1.00 95.31 180 LEU A O 1
ATOM 1380 N N . LYS A 1 181 ? 9.973 -13.094 -9.728 1.00 93.69 181 LYS A N 1
ATOM 1381 C CA . LYS A 1 181 ? 10.177 -12.744 -11.138 1.00 93.69 181 LYS A CA 1
ATOM 1382 C C . LYS A 1 181 ? 9.085 -11.770 -11.584 1.00 93.69 181 LYS A C 1
ATOM 1384 O O . LYS A 1 181 ? 7.900 -12.026 -11.351 1.00 93.69 181 LYS A O 1
ATOM 1389 N N . LEU A 1 182 ? 9.489 -10.695 -12.261 1.00 91.75 182 LEU A N 1
ATOM 1390 C CA . LEU A 1 182 ? 8.554 -9.809 -12.950 1.00 91.75 182 LEU A CA 1
ATOM 1391 C C . LEU A 1 182 ? 7.891 -10.581 -14.093 1.00 91.75 182 LEU A C 1
ATOM 1393 O O . LEU A 1 182 ? 8.569 -11.250 -14.877 1.00 91.75 182 LEU A O 1
ATOM 1397 N N . THR A 1 183 ? 6.565 -10.543 -14.144 1.00 89.75 183 THR A N 1
ATOM 1398 C CA . THR A 1 183 ? 5.766 -11.351 -15.076 1.00 89.75 183 THR A CA 1
ATOM 1399 C C . THR A 1 183 ? 5.011 -10.502 -16.081 1.00 89.75 183 THR A C 1
ATOM 1401 O O . THR A 1 183 ? 4.800 -10.977 -17.193 1.00 89.75 183 THR A O 1
ATOM 1404 N N . ASN A 1 184 ? 4.708 -9.248 -15.740 1.00 87.00 184 ASN A N 1
ATOM 1405 C CA . ASN A 1 184 ? 3.841 -8.389 -16.533 1.00 87.00 184 ASN A CA 1
ATOM 1406 C C . ASN A 1 184 ? 4.568 -7.113 -16.966 1.00 87.00 184 ASN A C 1
ATOM 1408 O O . ASN A 1 184 ? 5.424 -6.582 -16.248 1.00 87.00 184 ASN A O 1
ATOM 1412 N N . LYS A 1 185 ? 4.229 -6.646 -18.171 1.00 83.19 185 LYS A N 1
ATOM 1413 C CA . LYS A 1 185 ? 4.780 -5.430 -18.779 1.00 83.19 185 LYS A CA 1
ATOM 1414 C C . LYS A 1 185 ? 3.796 -4.266 -18.667 1.00 83.19 185 LYS A C 1
ATOM 1416 O O . LYS A 1 185 ? 2.592 -4.502 -18.798 1.00 83.19 185 LYS A O 1
ATOM 1421 N N . PRO A 1 186 ? 4.307 -3.032 -18.530 1.00 83.44 186 PRO A N 1
ATOM 1422 C CA . PRO A 1 186 ? 3.492 -1.827 -18.637 1.00 83.44 186 PRO A CA 1
ATOM 1423 C C . PRO A 1 186 ? 2.814 -1.733 -20.009 1.00 83.44 186 PRO A C 1
ATOM 1425 O O . PRO A 1 186 ? 3.314 -2.243 -21.023 1.00 83.44 186 PRO A O 1
ATOM 1428 N N . ARG A 1 187 ? 1.679 -1.040 -20.064 1.00 80.12 187 ARG A N 1
ATOM 1429 C CA . ARG A 1 187 ? 1.025 -0.674 -21.317 1.00 80.12 187 ARG A CA 1
ATOM 1430 C C . ARG A 1 187 ? 1.884 0.388 -21.999 1.00 80.12 187 ARG A C 1
ATOM 1432 O O . ARG A 1 187 ? 2.067 1.488 -21.493 1.00 80.12 187 ARG A O 1
ATOM 1439 N N . LYS A 1 188 ? 2.412 0.084 -23.187 1.00 70.50 188 LYS A N 1
ATOM 1440 C CA . LYS A 1 188 ? 3.106 1.101 -23.992 1.00 70.50 188 LYS A CA 1
ATOM 1441 C C . LYS A 1 188 ? 2.133 2.230 -24.342 1.00 70.50 188 LYS A C 1
ATOM 1443 O O . LYS A 1 188 ? 1.156 1.978 -25.049 1.00 70.50 188 LYS A O 1
ATOM 1448 N N . LYS A 1 189 ? 2.444 3.457 -23.903 1.00 60.09 189 LYS A N 1
ATOM 1449 C CA . LYS A 1 189 ? 1.668 4.678 -24.189 1.00 60.09 189 LYS A CA 1
ATOM 1450 C C . LYS A 1 189 ? 1.593 5.029 -25.681 1.00 60.09 189 LYS A C 1
ATOM 1452 O O . LYS A 1 189 ? 0.704 5.780 -26.057 1.00 60.09 189 LYS A O 1
ATOM 1457 N N . ASP A 1 190 ? 2.436 4.448 -26.545 1.00 55.22 190 ASP A N 1
ATOM 1458 C CA . ASP A 1 190 ? 2.387 4.752 -27.978 1.00 55.22 190 ASP A CA 1
ATOM 1459 C C . ASP A 1 190 ? 2.768 3.559 -28.881 1.00 55.22 190 ASP A C 1
ATOM 1461 O O . ASP A 1 190 ?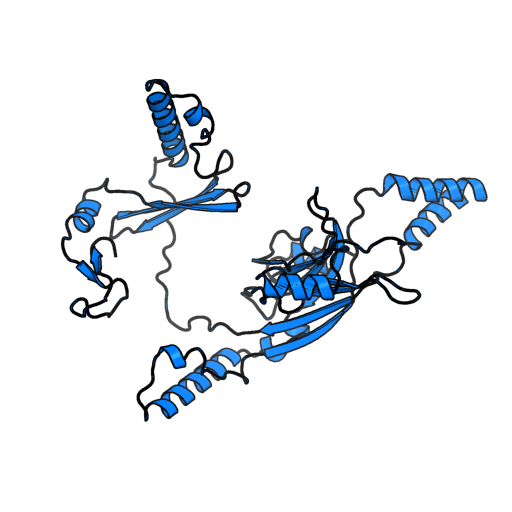 3.937 3.264 -29.142 1.00 55.22 190 ASP A O 1
ATOM 1465 N N . LYS A 1 191 ? 1.756 2.820 -29.360 1.00 53.56 191 LYS A N 1
ATOM 1466 C CA . LYS A 1 191 ? 1.926 1.691 -30.303 1.00 53.56 191 LYS A CA 1
ATOM 1467 C C . LYS A 1 191 ? 2.022 2.135 -31.769 1.00 53.56 191 LYS A C 1
ATOM 1469 O O . LYS A 1 191 ? 2.416 1.329 -32.612 1.00 53.56 191 LYS A O 1
ATOM 1474 N N . GLY A 1 192 ? 1.697 3.393 -32.085 1.00 55.59 192 GLY A N 1
ATOM 1475 C CA . GLY A 1 192 ? 1.643 3.885 -33.465 1.00 55.59 192 GLY A CA 1
ATOM 1476 C C . GLY A 1 192 ? 3.005 3.864 -34.164 1.00 55.59 192 GLY A C 1
ATOM 1477 O O . GLY A 1 192 ? 3.129 3.340 -35.268 1.00 55.59 192 GLY A O 1
ATOM 1478 N N . GLY A 1 193 ? 4.051 4.358 -33.497 1.00 53.91 193 GLY A N 1
ATOM 1479 C CA . GLY A 1 193 ? 5.378 4.513 -34.106 1.00 53.91 193 GLY A CA 1
ATOM 1480 C C . GLY A 1 193 ? 6.138 3.202 -34.338 1.00 53.91 193 GLY A C 1
ATOM 1481 O O . GLY A 1 193 ? 6.769 3.025 -35.381 1.00 53.91 193 GLY A O 1
ATOM 1482 N N . GLN A 1 194 ? 6.071 2.249 -33.403 1.00 51.97 194 GLN A N 1
ATOM 1483 C CA . GLN A 1 194 ? 6.837 0.994 -33.493 1.00 51.97 194 GLN A CA 1
ATOM 1484 C C . GLN A 1 194 ? 6.217 -0.004 -34.475 1.00 51.97 194 GLN A C 1
ATOM 1486 O O . GLN A 1 194 ? 6.942 -0.623 -35.255 1.00 51.97 194 GLN A O 1
ATOM 1491 N N . VAL A 1 195 ? 4.884 -0.112 -34.494 1.00 57.53 195 VAL A N 1
ATOM 1492 C CA . VAL A 1 195 ? 4.171 -0.943 -35.475 1.00 57.53 195 VAL A CA 1
ATOM 1493 C C . VAL A 1 195 ? 4.350 -0.367 -36.878 1.00 57.53 195 VAL A C 1
ATOM 1495 O O . VAL A 1 195 ? 4.632 -1.123 -37.803 1.00 57.53 195 VAL A O 1
ATOM 1498 N N . ALA A 1 196 ? 4.286 0.961 -37.036 1.00 56.53 196 ALA A N 1
ATOM 1499 C CA . ALA A 1 196 ? 4.546 1.618 -38.316 1.00 56.53 196 ALA A CA 1
ATOM 1500 C C . ALA A 1 196 ? 5.989 1.407 -38.799 1.00 56.53 196 ALA A C 1
ATOM 1502 O O . ALA A 1 196 ? 6.199 1.117 -39.973 1.00 56.53 196 ALA A O 1
ATOM 1503 N N . THR A 1 197 ? 6.979 1.482 -37.906 1.00 55.91 197 THR A N 1
ATOM 1504 C CA . THR A 1 197 ? 8.392 1.261 -38.259 1.00 55.91 197 THR A CA 1
ATOM 1505 C C . THR A 1 197 ? 8.659 -0.199 -38.641 1.00 55.91 197 THR A C 1
ATOM 1507 O O . THR A 1 197 ? 9.288 -0.462 -39.665 1.00 55.91 197 THR A O 1
ATOM 1510 N N . GLY A 1 198 ? 8.134 -1.164 -37.876 1.00 58.47 198 GLY A N 1
ATOM 1511 C CA . GLY A 1 198 ? 8.241 -2.593 -38.195 1.00 58.47 198 GLY A CA 1
ATOM 1512 C C . GLY A 1 198 ? 7.519 -2.965 -39.492 1.00 58.47 198 GLY A C 1
ATOM 1513 O O . GLY A 1 198 ? 8.060 -3.703 -40.317 1.00 58.47 198 GLY A O 1
ATOM 1514 N N . ALA A 1 199 ? 6.334 -2.393 -39.718 1.00 56.16 199 ALA A N 1
ATOM 1515 C CA . ALA A 1 199 ? 5.595 -2.552 -40.962 1.00 56.16 199 ALA A CA 1
ATOM 1516 C C . ALA A 1 199 ? 6.322 -1.905 -42.147 1.00 56.16 199 ALA A C 1
ATOM 1518 O O . ALA A 1 199 ? 6.360 -2.494 -43.218 1.00 56.16 199 ALA A O 1
ATOM 1519 N N . MET A 1 200 ? 6.948 -0.741 -41.974 1.00 52.03 200 MET A N 1
ATOM 1520 C CA . MET A 1 200 ? 7.692 -0.062 -43.038 1.00 52.03 200 MET A CA 1
ATOM 1521 C C . MET A 1 200 ? 8.962 -0.830 -43.429 1.00 52.03 200 MET A C 1
ATOM 1523 O O . MET A 1 200 ? 9.198 -1.046 -44.616 1.00 52.03 200 MET A O 1
ATOM 1527 N N . ILE A 1 201 ? 9.742 -1.311 -42.455 1.00 52.62 201 ILE A N 1
ATOM 1528 C CA . ILE A 1 201 ? 10.935 -2.137 -42.712 1.00 52.62 201 ILE A CA 1
ATOM 1529 C C . ILE A 1 201 ? 10.534 -3.446 -43.397 1.00 52.62 201 ILE A C 1
ATOM 1531 O O . ILE A 1 201 ? 11.126 -3.835 -44.401 1.00 52.62 201 ILE A O 1
ATOM 1535 N N . GLY A 1 202 ? 9.482 -4.099 -42.902 1.00 45.66 202 GLY A N 1
ATOM 1536 C CA . GLY A 1 202 ? 8.930 -5.288 -43.537 1.00 45.66 202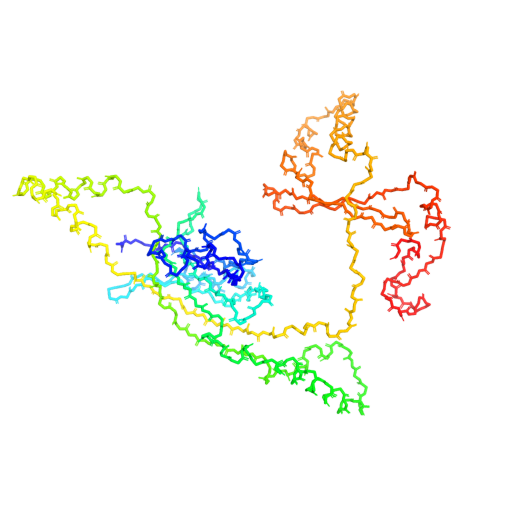 GLY A CA 1
ATOM 1537 C C . GLY A 1 202 ? 8.428 -5.022 -44.962 1.00 45.66 202 GLY A C 1
ATOM 1538 O O . GLY A 1 202 ? 8.698 -5.810 -45.870 1.00 45.66 202 GLY A O 1
ATOM 1539 N N . ALA A 1 203 ? 7.758 -3.885 -45.182 1.00 53.94 203 ALA A N 1
ATOM 1540 C CA . ALA A 1 203 ? 7.257 -3.460 -46.488 1.00 53.94 203 ALA A CA 1
ATOM 1541 C C . ALA A 1 203 ? 8.384 -3.241 -47.499 1.00 53.94 203 ALA A C 1
ATOM 1543 O O . ALA A 1 203 ? 8.255 -3.631 -48.657 1.00 53.94 203 ALA A O 1
ATOM 1544 N N . MET A 1 204 ? 9.495 -2.646 -47.063 1.00 58.44 204 MET A N 1
ATOM 1545 C CA . MET A 1 204 ? 10.664 -2.405 -47.909 1.00 58.44 204 MET A CA 1
ATOM 1546 C C . MET A 1 204 ? 11.358 -3.700 -48.345 1.00 58.44 204 MET A C 1
ATOM 1548 O O . MET A 1 204 ? 11.936 -3.738 -49.427 1.00 58.44 204 MET A O 1
ATOM 1552 N N . VAL A 1 205 ? 11.294 -4.758 -47.531 1.00 59.84 205 VAL A N 1
ATOM 1553 C CA . VAL A 1 205 ? 11.969 -6.033 -47.819 1.00 59.84 205 VAL A CA 1
ATOM 1554 C C . VAL A 1 205 ? 11.110 -6.966 -48.674 1.00 59.84 205 VAL A C 1
ATOM 1556 O O . VAL A 1 205 ? 11.635 -7.617 -49.574 1.00 59.84 205 VAL A O 1
ATOM 1559 N N . ALA A 1 206 ? 9.803 -7.057 -48.410 1.00 57.47 206 ALA A N 1
ATOM 1560 C CA . ALA A 1 206 ? 8.942 -8.050 -49.064 1.00 57.47 206 ALA A CA 1
ATOM 1561 C C . ALA A 1 206 ? 7.542 -7.527 -49.440 1.00 57.47 206 ALA A C 1
ATOM 1563 O O . ALA A 1 206 ? 6.600 -8.306 -49.610 1.00 57.47 206 ALA A O 1
ATOM 1564 N N . GLY A 1 207 ? 7.378 -6.208 -49.571 1.00 57.22 207 GLY A N 1
ATOM 1565 C CA . GLY A 1 207 ? 6.104 -5.594 -49.940 1.00 57.22 207 GLY A CA 1
ATOM 1566 C C . GLY A 1 207 ? 5.019 -5.785 -48.868 1.00 57.22 207 GLY A C 1
ATOM 1567 O O . GLY A 1 207 ? 5.330 -5.975 -47.692 1.00 57.22 207 GLY A O 1
ATOM 1568 N N . PRO A 1 208 ? 3.725 -5.763 -49.229 1.00 57.72 208 PRO A N 1
ATOM 1569 C CA . PRO A 1 208 ? 2.620 -5.812 -48.263 1.00 57.72 208 PRO A CA 1
ATOM 1570 C C . PRO A 1 208 ? 2.640 -7.032 -47.324 1.00 57.72 208 PRO A C 1
ATOM 1572 O O . PRO A 1 208 ? 2.306 -6.912 -46.146 1.00 57.72 208 PRO A O 1
ATOM 1575 N N . ALA A 1 209 ? 3.086 -8.195 -47.815 1.00 62.53 209 ALA A N 1
ATOM 1576 C CA . ALA A 1 209 ? 3.250 -9.398 -46.995 1.00 62.53 209 ALA A CA 1
ATOM 1577 C C . ALA A 1 209 ? 4.395 -9.244 -45.979 1.00 62.53 209 ALA A C 1
ATOM 1579 O O . ALA A 1 209 ? 4.263 -9.635 -44.818 1.00 62.53 209 ALA A O 1
ATOM 1580 N N . GLY A 1 210 ? 5.489 -8.601 -46.393 1.00 51.94 210 GLY A N 1
ATOM 1581 C CA . GLY A 1 210 ? 6.575 -8.206 -45.508 1.00 51.94 210 GLY A CA 1
ATOM 1582 C C . GLY A 1 210 ? 6.142 -7.185 -44.463 1.00 51.94 210 GLY A C 1
ATOM 1583 O O . GLY A 1 210 ? 6.560 -7.299 -43.321 1.00 51.94 210 GLY A O 1
ATOM 1584 N N . ALA A 1 211 ? 5.265 -6.237 -44.801 1.00 59.66 211 ALA A N 1
ATOM 1585 C CA . ALA A 1 211 ? 4.739 -5.248 -43.858 1.00 59.66 211 ALA A CA 1
ATOM 1586 C C . ALA A 1 211 ? 3.938 -5.898 -42.721 1.00 59.66 211 ALA A C 1
ATOM 1588 O O . ALA A 1 211 ? 4.145 -5.588 -41.548 1.00 59.66 211 ALA A O 1
ATOM 1589 N N . ALA A 1 212 ? 3.067 -6.851 -43.064 1.00 58.97 212 ALA A N 1
ATOM 1590 C CA . ALA A 1 212 ? 2.315 -7.626 -42.083 1.00 58.97 212 ALA A CA 1
ATOM 1591 C C . ALA A 1 212 ? 3.247 -8.484 -41.210 1.00 58.97 212 ALA A C 1
ATOM 1593 O O . ALA A 1 212 ? 3.132 -8.470 -39.985 1.00 58.97 212 ALA A O 1
ATOM 1594 N N . ALA A 1 213 ? 4.219 -9.169 -41.822 1.00 52.91 213 ALA A N 1
ATOM 1595 C CA . ALA A 1 213 ? 5.201 -9.973 -41.098 1.00 52.91 213 ALA A CA 1
ATOM 1596 C C . ALA A 1 213 ? 6.126 -9.119 -40.212 1.00 52.91 213 ALA A C 1
ATOM 1598 O O . ALA A 1 213 ? 6.407 -9.497 -39.082 1.00 52.91 213 ALA A O 1
ATOM 1599 N N . GLY A 1 214 ? 6.564 -7.953 -40.683 1.00 52.81 214 GLY A N 1
ATOM 1600 C CA . GLY A 1 214 ? 7.429 -7.020 -39.961 1.00 52.81 214 GLY A CA 1
ATOM 1601 C C . GLY A 1 214 ? 6.718 -6.341 -38.794 1.00 52.81 214 GLY A C 1
ATOM 1602 O O . GLY A 1 214 ? 7.298 -6.222 -37.718 1.00 52.81 214 GLY A O 1
ATOM 1603 N N . GLY A 1 215 ? 5.440 -5.981 -38.954 1.00 56.59 215 GLY A N 1
ATOM 1604 C CA . GLY A 1 215 ? 4.594 -5.522 -37.849 1.00 56.59 215 GLY A CA 1
ATOM 1605 C C . GLY A 1 215 ? 4.372 -6.612 -36.793 1.00 56.59 215 GLY A C 1
ATOM 1606 O O . GLY A 1 215 ? 4.464 -6.342 -35.597 1.00 56.59 215 GLY A O 1
ATOM 1607 N N . PHE A 1 216 ? 4.158 -7.862 -37.220 1.00 53.94 216 PHE A N 1
ATOM 1608 C CA . PHE A 1 216 ? 3.983 -9.007 -36.320 1.00 53.94 216 PHE A CA 1
ATOM 1609 C C . PHE A 1 216 ? 5.286 -9.388 -35.592 1.00 53.94 216 PHE A C 1
ATOM 1611 O O . PHE A 1 216 ? 5.280 -9.625 -34.386 1.00 53.94 216 PHE A O 1
ATOM 1618 N N . LEU A 1 217 ? 6.423 -9.377 -36.293 1.00 48.44 217 LEU A N 1
ATOM 1619 C CA . LEU A 1 217 ? 7.745 -9.666 -35.731 1.00 48.44 217 LEU A CA 1
ATOM 1620 C C . LEU A 1 217 ? 8.251 -8.550 -34.813 1.00 48.44 217 LEU A C 1
ATOM 1622 O O . LEU A 1 217 ? 8.864 -8.858 -33.798 1.00 48.44 217 LEU A O 1
ATOM 1626 N N . ALA A 1 218 ? 7.964 -7.278 -35.106 1.00 49.28 218 ALA A N 1
ATOM 1627 C CA . ALA A 1 218 ? 8.264 -6.170 -34.196 1.00 49.28 218 ALA A CA 1
ATOM 1628 C C . ALA A 1 218 ? 7.464 -6.276 -32.885 1.00 49.28 218 ALA A C 1
ATOM 1630 O O . ALA A 1 218 ? 7.988 -5.953 -31.821 1.00 49.28 218 ALA A O 1
ATOM 1631 N N . ASN A 1 219 ? 6.236 -6.800 -32.953 1.00 48.84 219 ASN A N 1
ATOM 1632 C CA . ASN A 1 219 ? 5.419 -7.103 -31.780 1.00 48.84 219 ASN A CA 1
ATOM 1633 C C . ASN A 1 219 ? 5.956 -8.327 -31.000 1.00 48.84 219 ASN A C 1
ATOM 1635 O O . ASN A 1 219 ? 5.915 -8.345 -29.776 1.00 48.84 219 ASN A O 1
ATOM 1639 N N . MET A 1 220 ? 6.531 -9.324 -31.689 1.00 45.88 220 MET A N 1
ATOM 1640 C CA . MET A 1 220 ? 7.165 -10.503 -31.067 1.00 45.88 220 MET A CA 1
ATOM 1641 C C . MET A 1 220 ? 8.595 -10.266 -30.548 1.00 45.88 220 MET A C 1
ATOM 1643 O O . MET A 1 220 ? 9.052 -10.994 -29.668 1.00 45.88 220 MET A O 1
ATOM 1647 N N . TYR A 1 221 ? 9.309 -9.252 -31.050 1.00 41.41 221 TYR A N 1
ATOM 1648 C CA . TYR A 1 221 ? 10.648 -8.871 -30.575 1.00 41.41 221 TYR A CA 1
ATOM 1649 C C . TYR A 1 221 ? 10.635 -8.201 -29.193 1.00 41.41 221 TYR A C 1
ATOM 1651 O O . TYR A 1 221 ? 11.693 -7.928 -28.617 1.00 41.41 221 TYR A O 1
ATOM 1659 N N . GLU A 1 222 ? 9.451 -7.972 -28.623 1.00 52.78 222 GLU A N 1
ATOM 1660 C CA . GLU A 1 222 ? 9.277 -7.638 -27.218 1.00 52.78 222 GLU A CA 1
ATOM 1661 C C . GLU A 1 222 ? 9.701 -8.823 -26.334 1.00 52.78 222 GLU A C 1
ATOM 1663 O O . GLU A 1 222 ? 8.874 -9.598 -25.856 1.00 52.78 222 GLU A O 1
ATOM 1668 N N . GLY A 1 223 ? 11.006 -8.960 -26.081 1.00 55.06 223 GLY A N 1
ATOM 1669 C CA . GLY A 1 223 ? 11.570 -10.032 -25.255 1.00 55.06 223 GLY A CA 1
ATOM 1670 C C . GLY A 1 223 ? 10.820 -10.237 -23.932 1.00 55.06 223 GLY A C 1
ATOM 1671 O O . GLY A 1 223 ? 10.228 -9.300 -23.397 1.00 55.06 223 GLY A O 1
ATOM 1672 N N . GLN A 1 224 ? 10.828 -11.469 -23.410 1.00 58.94 224 GLN A N 1
ATOM 1673 C CA . GLN A 1 224 ? 10.181 -11.831 -22.136 1.00 58.94 224 GLN A CA 1
ATOM 1674 C C . GLN A 1 224 ? 10.448 -10.792 -21.042 1.00 58.94 224 GLN A C 1
ATOM 1676 O O . GLN A 1 224 ? 11.553 -10.254 -20.989 1.00 58.94 224 GLN A O 1
ATOM 1681 N N . VAL A 1 225 ? 9.476 -10.547 -20.155 1.00 63.12 225 VAL A N 1
ATOM 1682 C CA . VAL A 1 225 ? 9.660 -9.664 -18.989 1.00 63.12 225 VAL A CA 1
ATOM 1683 C C . VAL A 1 225 ? 10.934 -10.082 -18.248 1.00 63.12 225 VAL A C 1
ATOM 1685 O O . VAL A 1 225 ? 11.088 -11.245 -17.854 1.00 63.12 225 VAL A O 1
ATOM 1688 N N . ARG A 1 226 ? 11.894 -9.155 -18.144 1.00 72.56 226 ARG A N 1
ATOM 1689 C CA . ARG A 1 226 ? 13.187 -9.372 -17.487 1.00 72.56 226 ARG A CA 1
ATOM 1690 C C . ARG A 1 226 ? 13.216 -8.549 -16.211 1.00 72.56 226 ARG A C 1
ATOM 1692 O O . ARG A 1 226 ? 12.883 -7.375 -16.237 1.00 72.56 226 ARG A O 1
ATOM 1699 N N . GLY A 1 227 ? 13.637 -9.174 -15.120 1.00 86.00 227 GLY A N 1
ATOM 1700 C CA . GLY A 1 227 ? 13.744 -8.528 -13.817 1.00 86.00 227 GLY A CA 1
ATOM 1701 C C . GLY A 1 227 ? 13.233 -9.426 -12.700 1.00 86.00 227 GLY A C 1
ATOM 1702 O O . GLY A 1 227 ? 12.490 -10.389 -12.930 1.00 86.00 227 GLY A O 1
ATOM 1703 N N . ARG A 1 228 ? 13.684 -9.130 -11.486 1.00 92.75 228 ARG A N 1
ATOM 1704 C CA . ARG A 1 228 ? 13.273 -9.791 -10.251 1.00 92.75 228 ARG A CA 1
ATOM 1705 C C . ARG A 1 228 ? 13.225 -8.750 -9.144 1.00 92.75 228 ARG A C 1
ATOM 1707 O O . ARG A 1 228 ? 13.989 -7.793 -9.185 1.00 92.75 228 ARG A O 1
ATOM 1714 N N . VAL A 1 229 ? 12.349 -8.973 -8.180 1.00 93.94 229 VAL A N 1
ATOM 1715 C CA . VAL A 1 229 ? 12.267 -8.202 -6.944 1.00 93.94 229 VAL A CA 1
ATOM 1716 C C . VAL A 1 229 ? 12.527 -9.168 -5.799 1.00 93.94 229 VAL A C 1
ATOM 1718 O O . VAL A 1 229 ? 11.840 -10.183 -5.697 1.00 93.94 229 VAL A O 1
ATOM 1721 N N . SER A 1 230 ? 13.522 -8.871 -4.972 1.00 95.31 230 SER A N 1
ATOM 1722 C CA . SER A 1 230 ? 13.819 -9.624 -3.753 1.00 95.31 230 SER A CA 1
ATOM 1723 C C . SER A 1 230 ? 13.205 -8.876 -2.577 1.00 95.31 230 SER A C 1
ATOM 1725 O O . SER A 1 230 ? 13.490 -7.696 -2.387 1.00 95.31 230 SER A O 1
ATOM 1727 N N . VAL A 1 231 ? 12.331 -9.535 -1.821 1.00 94.56 231 VAL A N 1
ATOM 1728 C CA . VAL A 1 231 ? 11.548 -8.906 -0.745 1.00 94.56 231 VAL A CA 1
ATOM 1729 C C . VAL A 1 231 ? 11.502 -9.790 0.492 1.00 94.56 231 VAL A C 1
ATOM 1731 O O . VAL A 1 231 ? 11.506 -11.017 0.394 1.00 94.56 231 VAL A O 1
ATOM 1734 N N . ASN A 1 232 ? 11.407 -9.129 1.645 1.00 94.44 232 ASN A N 1
ATOM 1735 C CA . ASN A 1 232 ? 11.082 -9.734 2.928 1.00 94.44 232 ASN A CA 1
ATOM 1736 C C . ASN A 1 232 ? 9.675 -9.278 3.313 1.00 94.44 232 ASN A C 1
ATOM 1738 O O . ASN A 1 232 ? 9.397 -8.081 3.363 1.00 94.44 232 ASN A O 1
ATOM 1742 N N . LEU A 1 233 ? 8.788 -10.230 3.557 1.00 94.25 233 LEU A N 1
ATOM 1743 C CA . LEU A 1 233 ? 7.415 -10.010 3.971 1.00 94.25 233 LEU A CA 1
ATOM 1744 C C . LEU A 1 233 ? 7.242 -10.539 5.383 1.00 94.25 233 LEU A C 1
ATOM 1746 O O . LEU A 1 233 ? 7.688 -11.638 5.699 1.00 94.25 233 LEU A O 1
ATOM 1750 N N . ARG A 1 234 ? 6.542 -9.764 6.200 1.00 92.50 234 ARG A N 1
ATOM 1751 C CA . ARG A 1 234 ? 6.134 -10.151 7.542 1.00 92.50 234 ARG A CA 1
ATOM 1752 C C . ARG A 1 234 ? 4.630 -9.999 7.652 1.00 92.50 234 ARG A C 1
ATOM 1754 O O . ARG A 1 234 ? 4.100 -8.918 7.401 1.00 92.50 234 ARG A O 1
ATOM 1761 N N . TYR A 1 235 ? 3.951 -11.070 8.034 1.00 91.25 235 TYR A N 1
ATOM 1762 C CA . TYR A 1 235 ? 2.527 -11.059 8.322 1.00 91.25 235 TYR A CA 1
ATOM 1763 C C . TYR A 1 235 ? 2.295 -11.107 9.830 1.00 91.25 235 TYR A C 1
ATOM 1765 O O . TYR A 1 235 ? 2.799 -11.988 10.528 1.00 91.25 235 TYR A O 1
ATOM 1773 N N . ILE A 1 236 ? 1.511 -10.145 10.315 1.00 87.81 236 ILE A N 1
ATOM 1774 C CA . ILE A 1 236 ? 1.102 -10.039 11.712 1.00 87.81 236 ILE A CA 1
ATOM 1775 C C . ILE A 1 236 ? -0.428 -10.095 11.729 1.00 87.81 236 ILE A C 1
ATOM 1777 O O . ILE A 1 236 ? -1.069 -9.138 11.282 1.00 87.81 236 ILE A O 1
ATOM 1781 N N . PRO A 1 237 ? -1.043 -11.194 12.202 1.00 84.00 237 PRO A N 1
ATOM 1782 C CA . PRO A 1 237 ? -2.492 -11.267 12.283 1.00 84.00 237 PRO A CA 1
ATOM 1783 C C . PRO A 1 237 ? -2.991 -10.275 13.330 1.00 84.00 237 PRO A C 1
ATOM 1785 O O . PRO A 1 237 ? -2.624 -10.337 14.502 1.00 84.00 237 PRO A O 1
ATOM 1788 N N . ILE A 1 238 ? -3.866 -9.368 12.903 1.00 77.25 238 ILE A N 1
ATOM 1789 C CA . ILE A 1 238 ? -4.557 -8.456 13.809 1.00 77.25 238 ILE A CA 1
ATOM 1790 C C . ILE A 1 238 ? -5.810 -9.182 14.298 1.00 77.25 238 ILE A C 1
ATOM 1792 O O . ILE A 1 238 ? -6.655 -9.542 13.473 1.00 77.25 238 ILE A O 1
ATOM 1796 N N . PRO A 1 239 ? -5.978 -9.405 15.613 1.00 66.06 239 PRO A N 1
ATOM 1797 C CA . PRO A 1 239 ? -7.187 -10.011 16.138 1.00 66.06 239 PRO A CA 1
ATOM 1798 C C . PRO A 1 239 ? -8.409 -9.208 15.692 1.00 66.06 239 PRO A C 1
ATOM 1800 O O . PRO A 1 239 ? -8.614 -8.070 16.123 1.00 66.06 239 PRO A O 1
ATOM 1803 N N . SER A 1 240 ? -9.262 -9.807 14.859 1.00 57.72 240 SER A N 1
ATOM 1804 C CA . SER A 1 240 ? -10.615 -9.296 14.671 1.00 57.72 240 SER A CA 1
ATOM 1805 C C . SER A 1 240 ? -11.261 -9.320 16.051 1.00 57.72 240 SER A C 1
ATOM 1807 O O . SER A 1 240 ? -11.388 -10.398 16.636 1.00 57.72 240 SER A O 1
ATOM 1809 N N . LYS A 1 241 ? -11.580 -8.151 16.616 1.00 51.12 241 LYS A N 1
ATOM 1810 C CA . LYS A 1 241 ? -12.189 -8.022 17.946 1.00 51.12 241 LYS A CA 1
ATOM 1811 C C . LYS A 1 241 ? -13.378 -8.981 18.062 1.00 51.12 241 LYS A C 1
ATOM 1813 O O . LYS A 1 241 ? -14.476 -8.685 17.605 1.00 51.12 241 LYS A O 1
ATOM 1818 N N . SER A 1 242 ? -13.164 -10.139 18.681 1.00 44.81 242 SER A N 1
ATOM 1819 C CA . SER A 1 242 ? -14.229 -11.072 19.016 1.00 44.81 242 SER A CA 1
ATOM 1820 C C . SER A 1 242 ? -14.984 -10.470 20.195 1.00 44.81 242 SER A C 1
ATOM 1822 O O . SER A 1 242 ? -14.514 -10.541 21.327 1.00 44.81 242 SER A O 1
ATOM 1824 N N . GLY A 1 243 ? -16.114 -9.824 19.920 1.00 45.12 243 GLY A N 1
ATOM 1825 C CA . GLY A 1 243 ? -17.090 -9.444 20.943 1.00 45.12 243 GLY A CA 1
ATOM 1826 C C . GLY A 1 243 ? -17.060 -7.995 21.427 1.00 45.12 243 GLY A C 1
ATOM 1827 O O . GLY A 1 243 ? -18.036 -7.572 22.039 1.00 45.12 243 GLY A O 1
ATOM 1828 N N . VAL A 1 244 ? -16.042 -7.190 21.103 1.00 42.97 244 VAL A N 1
ATOM 1829 C CA . VAL A 1 244 ? -16.159 -5.736 21.306 1.00 42.97 244 VAL A CA 1
ATOM 1830 C C . VAL A 1 244 ? -17.012 -5.191 20.166 1.00 42.97 244 VAL A C 1
ATOM 1832 O O . VAL A 1 244 ? -16.494 -4.825 19.109 1.00 42.97 244 VAL A O 1
ATOM 1835 N N . LYS A 1 245 ? -18.333 -5.168 20.371 1.00 39.38 245 LYS A N 1
ATOM 1836 C CA . LYS A 1 245 ? -19.224 -4.291 19.612 1.00 39.38 245 LYS A CA 1
ATOM 1837 C C . LYS A 1 245 ? -18.733 -2.869 19.861 1.00 39.38 245 LYS A C 1
ATOM 1839 O O . LYS A 1 245 ? -19.071 -2.269 20.872 1.00 39.38 245 LYS A O 1
ATOM 1844 N N . ARG A 1 246 ? -17.890 -2.348 18.969 1.00 39.09 246 ARG A N 1
ATOM 1845 C CA . ARG A 1 246 ? -17.737 -0.899 18.867 1.00 39.09 246 ARG A CA 1
ATOM 1846 C C . ARG A 1 246 ? -19.109 -0.382 18.477 1.00 39.09 246 ARG A C 1
ATOM 1848 O O . ARG A 1 246 ? -19.695 -0.914 17.528 1.00 39.09 246 ARG A O 1
ATOM 1855 N N . GLU A 1 247 ? -19.629 0.581 19.221 1.00 39.91 247 GLU A N 1
ATOM 1856 C CA . GLU A 1 247 ? -20.859 1.251 18.831 1.00 39.91 247 GLU A CA 1
ATOM 1857 C C . GLU A 1 247 ? -20.685 1.744 17.400 1.00 39.91 247 GLU A C 1
ATOM 1859 O O . GLU A 1 247 ? -19.808 2.541 17.073 1.00 39.91 247 GLU A O 1
ATOM 1864 N N . THR A 1 248 ? -21.428 1.115 16.498 1.00 34.66 248 THR A N 1
ATOM 1865 C CA . THR A 1 248 ? -21.326 1.401 15.079 1.00 34.66 248 THR A CA 1
ATOM 1866 C C . THR A 1 248 ? -22.383 2.452 14.818 1.00 34.66 248 THR A C 1
ATOM 1868 O O . THR A 1 248 ? -23.556 2.123 14.638 1.00 34.66 248 THR A O 1
ATOM 1871 N N . TYR A 1 249 ? -21.994 3.723 14.866 1.00 35.75 249 TYR A N 1
ATOM 1872 C CA . TYR A 1 249 ? -22.917 4.796 14.539 1.00 35.75 249 TYR A CA 1
ATOM 1873 C C . TYR A 1 249 ? -23.122 4.816 13.024 1.00 35.75 249 TYR A C 1
ATOM 1875 O O . TYR A 1 249 ? -22.229 5.155 12.244 1.00 35.75 249 TYR A O 1
ATOM 1883 N N . LYS A 1 250 ? -24.308 4.397 12.584 1.00 33.28 250 LYS A N 1
ATOM 1884 C CA . LYS A 1 250 ? -24.717 4.553 11.192 1.00 33.28 250 LYS A CA 1
ATOM 1885 C C . LYS A 1 250 ? -25.074 6.021 10.998 1.00 33.28 250 LYS A C 1
ATOM 1887 O O . LYS A 1 250 ? -26.155 6.440 11.405 1.00 33.28 250 LYS A O 1
ATOM 1892 N N . ALA A 1 251 ? -24.162 6.774 10.388 1.00 35.12 251 ALA A N 1
ATOM 1893 C CA . ALA A 1 251 ? -24.372 8.173 10.047 1.00 35.12 251 ALA A CA 1
ATOM 1894 C C . ALA A 1 251 ? -25.711 8.355 9.315 1.00 35.12 251 ALA A C 1
ATOM 1896 O O . ALA A 1 251 ? -25.881 7.919 8.172 1.00 35.12 251 ALA A O 1
ATOM 1897 N N . LYS A 1 252 ? -26.681 8.983 9.985 1.00 40.25 252 LYS A N 1
ATOM 1898 C CA . LYS A 1 252 ? -27.862 9.544 9.330 1.00 40.25 252 LYS A CA 1
ATOM 1899 C C . LYS A 1 252 ? -27.356 10.803 8.635 1.00 40.25 252 LYS A C 1
ATOM 1901 O O . LYS A 1 252 ? -26.983 11.762 9.301 1.00 40.25 252 LYS A O 1
ATOM 1906 N N . GLY A 1 253 ? -27.198 10.741 7.316 1.00 35.50 253 GLY A N 1
ATOM 1907 C CA . GLY A 1 253 ? -26.632 11.850 6.553 1.00 35.50 253 GLY A CA 1
ATOM 1908 C C . GLY A 1 253 ? -27.360 13.163 6.845 1.00 35.50 253 GLY A C 1
ATOM 1909 O O . GLY A 1 253 ? -28.582 13.162 6.812 1.00 35.50 253 GLY A O 1
ATOM 1910 N N . GLY A 1 254 ? -26.578 14.221 7.103 1.00 51.31 254 GLY A N 1
ATOM 1911 C CA . GLY A 1 254 ? -26.934 15.648 7.093 1.00 51.31 254 GLY A CA 1
ATOM 1912 C C . GLY A 1 254 ? -28.130 16.104 7.943 1.00 51.31 254 GLY A C 1
ATOM 1913 O O . GLY A 1 254 ? -29.200 15.509 7.940 1.00 51.31 254 GLY A O 1
ATOM 1914 N N . LEU A 1 255 ? -28.002 17.255 8.609 1.00 49.44 255 LEU A N 1
ATOM 1915 C CA . LEU A 1 255 ? -29.180 17.995 9.076 1.00 49.44 255 LEU A CA 1
ATOM 1916 C C . LEU A 1 255 ? -30.064 18.332 7.858 1.00 49.44 255 LEU A C 1
ATOM 1918 O O . LEU A 1 255 ? -29.577 18.995 6.936 1.00 49.44 255 LEU A O 1
ATOM 1922 N N . PRO A 1 256 ? -31.340 17.899 7.815 1.00 51.53 256 PRO A N 1
ATOM 1923 C CA . PRO A 1 256 ? -32.229 18.227 6.708 1.00 51.53 256 PRO A CA 1
ATOM 1924 C C . PRO A 1 256 ? -32.300 19.745 6.506 1.00 51.53 256 PRO A C 1
ATOM 1926 O O . PRO A 1 256 ? -32.629 20.483 7.432 1.00 51.53 256 PRO A O 1
ATOM 1929 N N . GLY A 1 257 ? -31.977 20.208 5.297 1.00 58.06 257 GLY A N 1
ATOM 1930 C CA . GLY A 1 257 ? -31.993 21.631 4.942 1.00 58.06 257 GLY A CA 1
ATOM 1931 C C . GLY A 1 257 ? -30.689 22.401 5.187 1.00 58.06 257 GLY A C 1
ATOM 1932 O O . GLY A 1 257 ? -30.644 23.585 4.868 1.00 58.06 257 GLY A O 1
ATOM 1933 N N . VAL A 1 258 ? -29.627 21.765 5.698 1.00 55.88 258 VAL A N 1
ATOM 1934 C CA . VAL A 1 258 ? -28.305 22.399 5.859 1.00 55.88 258 VAL A CA 1
ATOM 1935 C C . VAL A 1 258 ? -27.325 21.853 4.817 1.00 55.88 258 VAL A C 1
ATOM 1937 O O . VAL A 1 258 ? -26.897 20.703 4.908 1.00 55.88 258 VAL A O 1
ATOM 1940 N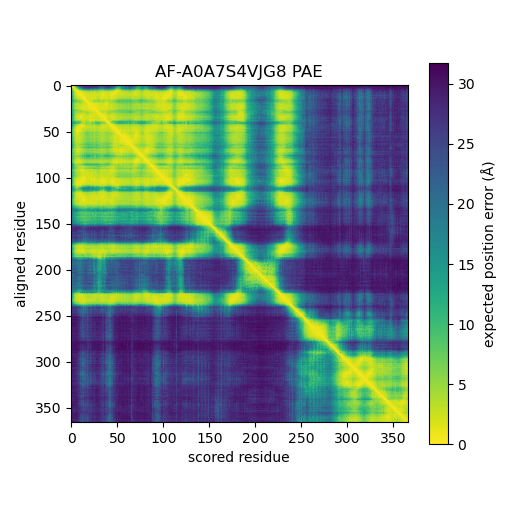 N . SER A 1 259 ? -26.943 22.687 3.842 1.00 60.88 259 SER A N 1
ATOM 1941 C CA . SER A 1 259 ? -25.815 22.414 2.939 1.00 60.88 259 SER A CA 1
ATOM 1942 C C . SER A 1 259 ? -24.536 22.997 3.539 1.00 60.88 259 SER A C 1
ATOM 1944 O O . SER A 1 259 ? -24.317 24.208 3.525 1.00 60.88 259 SER A O 1
ATOM 1946 N N . TRP A 1 260 ? -23.700 22.137 4.117 1.00 57.69 260 TRP A N 1
ATOM 1947 C CA . TRP A 1 260 ? -22.450 22.559 4.756 1.00 57.69 260 TRP A CA 1
ATOM 1948 C C . TRP A 1 260 ? -21.414 23.085 3.756 1.00 57.69 260 TRP A C 1
ATOM 1950 O O . TRP A 1 260 ? -20.654 23.981 4.114 1.00 57.69 260 TRP A O 1
ATOM 1960 N N . GLY A 1 261 ? -21.435 22.599 2.508 1.00 59.31 261 GLY A N 1
ATOM 1961 C CA . GLY A 1 261 ? -20.643 23.178 1.417 1.00 59.31 261 GLY A CA 1
ATOM 1962 C C . GLY A 1 261 ? -21.006 24.647 1.188 1.00 59.31 261 GLY A C 1
ATOM 1963 O O . GLY A 1 261 ? -20.136 25.510 1.229 1.00 59.31 261 GLY A O 1
ATOM 1964 N N . ASP A 1 262 ? -22.303 24.952 1.098 1.00 64.81 262 ASP A N 1
ATOM 1965 C CA . ASP A 1 262 ? -22.787 26.324 0.899 1.00 64.81 262 ASP A CA 1
ATOM 1966 C C . ASP A 1 262 ? -22.449 27.240 2.089 1.00 64.81 262 ASP A C 1
ATOM 1968 O O . ASP A 1 262 ? -22.177 28.429 1.910 1.00 64.81 262 ASP A O 1
ATOM 1972 N N . LEU A 1 263 ? -22.492 26.710 3.319 1.00 62.59 263 LEU A N 1
ATOM 1973 C CA . LEU A 1 263 ? -22.100 27.453 4.522 1.00 62.59 263 LEU A CA 1
ATOM 1974 C C . LEU A 1 263 ? -20.599 27.753 4.540 1.00 62.59 263 LEU A C 1
ATOM 1976 O O . LEU A 1 263 ? -20.211 28.865 4.896 1.00 62.59 263 LEU A O 1
ATOM 1980 N N . TYR A 1 264 ? -19.773 26.786 4.139 1.00 61.47 264 TYR A N 1
ATOM 1981 C CA . TYR A 1 264 ? -18.332 26.969 4.026 1.00 61.47 264 TYR A CA 1
ATOM 1982 C C . TYR A 1 264 ? -17.989 28.030 2.977 1.00 61.47 264 TYR A C 1
ATOM 1984 O O . TYR A 1 264 ? -17.273 28.982 3.282 1.00 61.47 264 TYR A O 1
ATOM 1992 N N . ASP A 1 265 ? -18.576 27.939 1.782 1.00 66.06 265 ASP A N 1
ATOM 1993 C CA . ASP A 1 265 ? -18.371 28.925 0.718 1.00 66.06 265 ASP A CA 1
ATOM 1994 C C . ASP A 1 265 ? -18.798 30.334 1.148 1.00 66.06 265 ASP A C 1
ATOM 1996 O O . ASP A 1 265 ? -18.090 31.309 0.888 1.00 66.06 265 ASP A O 1
ATOM 2000 N N . ARG A 1 266 ? -19.923 30.456 1.866 1.00 74.25 266 ARG A N 1
ATOM 2001 C CA . ARG A 1 266 ? -20.382 31.740 2.415 1.00 74.25 266 ARG A CA 1
ATOM 2002 C C . ARG A 1 266 ? -19.397 32.313 3.431 1.00 74.25 266 ARG A C 1
ATOM 2004 O O . ARG A 1 266 ? -19.104 33.503 3.371 1.00 74.25 266 ARG A O 1
ATOM 2011 N N . HIS A 1 267 ? -18.859 31.482 4.320 1.00 68.88 267 HIS A N 1
ATOM 2012 C CA . HIS A 1 267 ? -17.876 31.918 5.308 1.00 68.88 267 HIS A CA 1
ATOM 2013 C C . HIS A 1 267 ? -16.570 32.397 4.653 1.00 68.88 267 HIS A C 1
ATOM 2015 O O . HIS A 1 267 ? -16.028 33.432 5.035 1.00 68.88 267 HIS A O 1
ATOM 2021 N N . ILE A 1 268 ? -16.095 31.702 3.613 1.00 68.12 268 ILE A N 1
ATOM 2022 C CA . ILE A 1 268 ? -14.923 32.137 2.840 1.00 68.12 268 ILE A CA 1
ATOM 2023 C C . ILE A 1 268 ? -15.178 33.494 2.169 1.00 68.12 268 ILE A C 1
ATOM 2025 O O . ILE A 1 268 ? -14.310 34.365 2.212 1.00 68.12 268 ILE A O 1
ATOM 2029 N N . LEU A 1 269 ? -16.369 33.708 1.601 1.00 76.50 269 LEU A N 1
ATOM 2030 C CA . LEU A 1 269 ? -16.750 35.001 1.021 1.00 76.50 269 LEU A CA 1
ATOM 2031 C C . LEU A 1 269 ? -16.776 36.125 2.069 1.00 76.50 269 LEU A C 1
ATOM 2033 O O . LEU A 1 269 ? -16.310 37.228 1.787 1.00 76.50 269 LEU A O 1
ATOM 2037 N N . GLU A 1 270 ? -17.278 35.860 3.276 1.00 77.50 270 GLU A N 1
ATOM 2038 C CA . GLU A 1 270 ? -17.272 36.826 4.383 1.00 77.50 270 GLU A CA 1
ATOM 2039 C C . GLU A 1 270 ? -15.843 37.200 4.808 1.00 77.50 270 GLU A C 1
ATOM 2041 O O . GLU A 1 270 ? -15.536 38.385 4.944 1.00 77.50 270 GLU A O 1
ATOM 2046 N N . LEU A 1 271 ? -14.943 36.220 4.939 1.00 69.94 271 LEU A N 1
ATOM 2047 C CA . LEU A 1 271 ? -13.531 36.461 5.267 1.00 69.94 271 LEU A CA 1
ATOM 2048 C C . LEU A 1 271 ? -12.810 37.268 4.180 1.00 69.94 271 LEU A C 1
ATOM 2050 O O . LEU A 1 271 ? -12.018 38.161 4.491 1.00 69.94 271 LEU A O 1
ATOM 2054 N N . GLN A 1 272 ? -13.106 37.001 2.905 1.00 72.75 272 GLN A N 1
ATOM 2055 C CA . GLN A 1 272 ? -12.572 37.775 1.781 1.00 72.75 272 GLN A CA 1
ATOM 2056 C C . GLN A 1 272 ? -13.062 39.229 1.810 1.00 72.75 272 GLN A C 1
ATOM 2058 O O . GLN A 1 272 ? -12.275 40.147 1.581 1.00 72.75 272 GLN A O 1
ATOM 2063 N N . GLN A 1 273 ? -14.336 39.459 2.136 1.00 77.69 273 GLN A N 1
ATOM 2064 C CA . GLN A 1 273 ? -14.903 40.806 2.259 1.00 77.69 273 GLN A CA 1
ATOM 2065 C C . GLN A 1 273 ? -14.336 41.578 3.455 1.00 77.69 273 GLN A C 1
ATOM 2067 O O . GLN A 1 273 ? -14.094 42.779 3.347 1.00 77.69 273 GLN A O 1
ATOM 2072 N N . GLN A 1 274 ? -14.098 40.908 4.583 1.00 72.88 274 GLN A N 1
ATOM 2073 C CA . GLN A 1 274 ? -13.448 41.512 5.750 1.00 72.88 274 GLN A CA 1
ATOM 2074 C C . GLN A 1 274 ? -11.994 41.885 5.442 1.00 72.88 274 GLN A C 1
ATOM 2076 O O . GLN A 1 274 ? -11.582 43.010 5.711 1.00 72.88 274 GLN A O 1
ATOM 2081 N N . SER A 1 275 ? -11.262 40.989 4.777 1.00 68.06 275 SER A N 1
ATOM 2082 C CA . SER A 1 275 ? -9.872 41.221 4.360 1.00 68.06 275 SER A CA 1
ATOM 2083 C C . SER A 1 275 ? -9.738 42.359 3.342 1.00 68.06 275 SER A C 1
ATOM 2085 O O . SER A 1 275 ? -8.745 43.075 3.353 1.00 68.06 275 SER A O 1
ATOM 2087 N N . ALA A 1 276 ? -10.744 42.565 2.485 1.00 67.56 276 ALA A N 1
ATOM 2088 C CA . ALA A 1 276 ? -10.761 43.657 1.509 1.00 67.56 276 ALA A CA 1
ATOM 2089 C C . ALA A 1 276 ? -10.964 45.052 2.135 1.00 67.56 276 ALA A C 1
ATOM 2091 O O . ALA A 1 276 ? -10.667 46.056 1.490 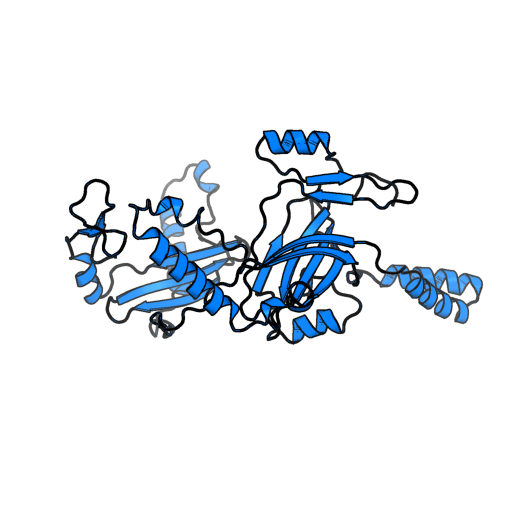1.00 67.56 276 ALA A O 1
ATOM 2092 N N . ASN A 1 277 ? -11.475 45.125 3.369 1.00 67.06 277 ASN A N 1
ATOM 2093 C CA . ASN A 1 277 ? -11.710 46.383 4.083 1.00 67.06 277 ASN A CA 1
ATOM 2094 C C . ASN A 1 277 ? -10.541 46.794 4.994 1.00 67.06 277 ASN A C 1
ATOM 2096 O O . ASN A 1 277 ? -10.487 47.946 5.429 1.00 67.06 277 ASN A O 1
ATOM 2100 N N . GLU A 1 278 ? -9.601 45.891 5.274 1.00 64.88 278 GLU A N 1
ATOM 2101 C CA . GLU A 1 278 ? -8.363 46.209 5.984 1.00 64.88 278 GLU A CA 1
ATOM 2102 C C . GLU A 1 278 ? -7.272 46.599 4.974 1.00 64.88 278 GLU A C 1
ATOM 2104 O O . GLU A 1 278 ? -7.058 45.929 3.968 1.00 64.88 278 GLU A O 1
ATOM 2109 N N . VAL A 1 279 ? -6.586 47.723 5.206 1.00 56.72 279 VAL A N 1
ATOM 2110 C CA . VAL A 1 279 ? -5.484 48.192 4.349 1.00 56.72 279 VAL A CA 1
ATOM 2111 C C . VAL A 1 279 ? -4.297 47.238 4.523 1.00 56.72 279 VAL A C 1
ATOM 2113 O O . VAL A 1 279 ? -3.527 47.377 5.470 1.00 56.72 279 VAL A O 1
ATOM 2116 N N . GLN A 1 280 ? -4.178 46.248 3.638 1.00 54.19 280 GLN A N 1
ATOM 2117 C CA . GLN A 1 280 ? -3.141 45.216 3.712 1.00 54.19 280 GLN A CA 1
ATOM 2118 C C . GLN A 1 280 ? -1.819 45.670 3.072 1.00 54.19 280 GLN A C 1
ATOM 2120 O O . GLN A 1 280 ? -1.797 46.243 1.981 1.00 54.19 280 GLN A O 1
ATOM 2125 N N . SER A 1 281 ? -0.708 45.395 3.760 1.00 55.47 281 SER A N 1
ATOM 2126 C CA . SER A 1 281 ? 0.660 45.508 3.244 1.00 55.47 281 SER A CA 1
ATOM 2127 C C . SER A 1 281 ? 0.962 44.388 2.235 1.00 55.47 281 SER A C 1
ATOM 2129 O O . SER A 1 281 ? 0.370 43.311 2.287 1.00 55.47 281 SER A O 1
ATOM 2131 N N . GLU A 1 282 ? 1.907 44.622 1.318 1.00 54.66 282 GLU A N 1
ATOM 2132 C CA . GLU A 1 282 ? 2.242 43.720 0.194 1.00 54.66 282 GLU A CA 1
ATOM 2133 C C . GLU A 1 282 ? 2.635 42.282 0.610 1.00 54.66 282 GLU A C 1
ATOM 2135 O O . GLU A 1 282 ? 2.512 41.357 -0.191 1.00 54.66 282 GLU A O 1
ATOM 2140 N N . GLU A 1 283 ? 3.025 42.046 1.869 1.00 50.78 283 GLU A N 1
ATOM 2141 C CA . GLU A 1 283 ? 3.321 40.702 2.396 1.00 50.78 283 GLU A CA 1
ATOM 2142 C C . GLU A 1 283 ? 2.065 39.837 2.642 1.00 50.78 283 GLU A C 1
ATOM 2144 O O . GLU A 1 283 ? 2.160 38.610 2.648 1.00 50.78 283 GLU A O 1
ATOM 2149 N N . GLN A 1 284 ? 0.870 40.425 2.778 1.00 50.88 284 GLN A N 1
ATOM 2150 C CA . GLN A 1 284 ? -0.376 39.675 3.021 1.00 50.88 284 GLN A CA 1
ATOM 2151 C C . GLN A 1 284 ? -1.046 39.143 1.741 1.00 50.88 284 GLN A C 1
ATOM 2153 O O . GLN A 1 284 ? -1.897 38.256 1.814 1.00 50.88 284 GLN A O 1
ATOM 2158 N N . GLN A 1 285 ? -0.628 39.595 0.552 1.00 51.66 285 GLN A N 1
ATOM 2159 C CA . GLN A 1 285 ? -1.158 39.089 -0.723 1.00 51.66 285 GLN A CA 1
ATOM 2160 C C . GLN A 1 285 ? -0.654 37.682 -1.092 1.00 51.66 285 GLN A C 1
ATOM 2162 O O . GLN A 1 285 ? -1.267 37.022 -1.927 1.00 51.66 285 GLN A O 1
ATOM 2167 N N . GLN A 1 286 ? 0.412 37.178 -0.457 1.00 47.72 286 GLN A N 1
ATOM 2168 C CA . GLN A 1 286 ? 0.973 35.849 -0.757 1.00 47.72 286 GLN A CA 1
ATOM 2169 C C . GLN A 1 286 ? 0.296 34.680 -0.010 1.00 47.72 286 GLN A C 1
ATOM 2171 O O . GLN A 1 286 ? 0.694 33.533 -0.193 1.00 47.72 286 GLN A O 1
ATOM 2176 N N . LEU A 1 287 ? -0.754 34.937 0.779 1.00 48.41 287 LEU A N 1
ATOM 2177 C CA . LEU A 1 287 ? -1.473 33.930 1.583 1.00 48.41 287 LEU A CA 1
ATOM 2178 C C . LEU A 1 287 ? -2.892 33.601 1.070 1.00 48.41 287 LEU A C 1
ATOM 2180 O O . LEU A 1 287 ? -3.707 33.048 1.806 1.00 48.41 287 LEU A O 1
ATOM 2184 N N . GLN A 1 288 ? -3.218 33.924 -0.185 1.00 51.09 288 GLN A N 1
ATOM 2185 C CA . GLN A 1 288 ? -4.580 33.777 -0.716 1.00 51.09 288 GLN A CA 1
ATOM 2186 C C . GLN A 1 288 ? -4.888 32.392 -1.301 1.00 51.09 288 GLN A C 1
ATOM 2188 O O . GLN A 1 288 ? -5.234 32.253 -2.471 1.00 51.09 288 GLN A O 1
ATOM 2193 N N . ASP A 1 289 ? -4.881 31.378 -0.443 1.00 55.22 289 ASP A N 1
ATOM 2194 C CA . ASP A 1 289 ? -5.902 30.338 -0.552 1.00 55.22 289 ASP A CA 1
ATOM 2195 C C . ASP A 1 289 ? -6.455 30.065 0.850 1.00 55.22 289 ASP A C 1
ATOM 2197 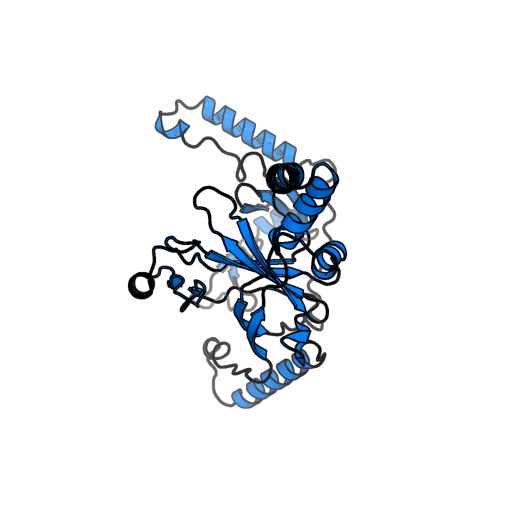O O . ASP A 1 289 ? -5.959 29.225 1.595 1.00 55.22 289 ASP A O 1
ATOM 2201 N N . LEU A 1 290 ? -7.470 30.845 1.245 1.00 57.88 290 LEU A N 1
ATOM 2202 C CA . LEU A 1 290 ? -8.177 30.678 2.526 1.00 57.88 290 LEU A CA 1
ATOM 2203 C C . LEU A 1 290 ? -8.920 29.333 2.606 1.00 57.88 290 LEU A C 1
ATOM 2205 O O . LEU A 1 290 ? -9.474 28.985 3.652 1.00 57.88 290 LEU A O 1
ATOM 2209 N N . ARG A 1 291 ? -8.983 28.583 1.501 1.00 59.47 291 ARG A N 1
ATOM 2210 C CA . ARG A 1 291 ? -9.645 27.289 1.459 1.00 59.47 291 ARG A CA 1
ATOM 2211 C C . ARG A 1 291 ? -8.697 26.227 2.003 1.00 59.47 291 ARG A C 1
ATOM 2213 O O . ARG A 1 291 ? -7.643 25.970 1.432 1.00 59.47 291 ARG A O 1
ATOM 2220 N N . LEU A 1 292 ? -9.112 25.562 3.083 1.00 58.72 292 LEU A N 1
ATOM 2221 C CA . LEU A 1 292 ? -8.334 24.530 3.783 1.00 58.72 292 LEU A CA 1
ATOM 2222 C C . LEU A 1 292 ? -7.799 23.447 2.834 1.00 58.72 292 LEU A C 1
ATOM 2224 O O . LEU A 1 292 ? -6.696 22.952 3.035 1.00 58.72 292 LEU A O 1
ATOM 2228 N N . GLY A 1 293 ? -8.566 23.096 1.799 1.00 54.94 293 GLY A N 1
ATOM 2229 C CA . GLY A 1 293 ? -8.150 22.178 0.739 1.00 54.94 293 GLY A CA 1
ATOM 2230 C C . GLY A 1 293 ? -8.224 22.795 -0.651 1.00 54.94 293 GLY A C 1
ATOM 2231 O O . GLY A 1 293 ? -8.551 22.087 -1.583 1.00 54.94 293 GLY A O 1
ATOM 2232 N N . GLY A 1 294 ? -8.014 24.102 -0.808 1.00 63.38 294 GLY A N 1
ATOM 2233 C CA . GLY A 1 294 ? -8.107 24.755 -2.115 1.00 63.38 294 GLY A CA 1
ATOM 2234 C C . GLY A 1 294 ? -9.457 24.558 -2.813 1.00 63.38 294 GLY A C 1
ATOM 2235 O O . GLY A 1 294 ? -10.520 24.614 -2.190 1.00 63.38 294 GLY A O 1
ATOM 2236 N N . SER A 1 295 ? -9.430 24.356 -4.130 1.00 65.50 295 SER A N 1
ATOM 2237 C CA . SER A 1 295 ? -10.647 24.184 -4.938 1.00 65.50 295 SER A CA 1
ATOM 2238 C C . SER A 1 295 ? -11.230 22.766 -4.931 1.00 65.50 295 SER A C 1
ATOM 2240 O O . SER A 1 295 ? -12.347 22.583 -5.411 1.00 65.50 295 SER A O 1
ATOM 2242 N N . ASP A 1 296 ? -10.509 21.782 -4.385 1.00 64.62 296 ASP A N 1
ATOM 2243 C CA . ASP A 1 296 ? -10.831 20.354 -4.500 1.00 64.62 296 ASP A CA 1
ATOM 2244 C C . ASP A 1 296 ? -11.279 19.708 -3.177 1.00 64.62 296 ASP A C 1
ATOM 2246 O O . ASP A 1 296 ? -11.354 18.483 -3.072 1.00 64.62 296 ASP A O 1
ATOM 2250 N N . LEU A 1 297 ? -11.593 20.518 -2.162 1.00 71.81 297 LEU A N 1
ATOM 2251 C CA . LEU A 1 297 ? -12.105 20.028 -0.886 1.00 71.81 297 LEU A CA 1
ATOM 2252 C C . LEU A 1 297 ? -13.519 19.439 -1.058 1.00 71.81 297 LEU A C 1
ATOM 2254 O O . LEU A 1 297 ? -14.522 20.150 -1.096 1.00 71.81 297 LEU A O 1
ATOM 2258 N N . GLU A 1 298 ? -13.598 18.116 -1.139 1.00 68.75 298 GLU A N 1
ATOM 2259 C CA . GLU A 1 298 ? -14.821 17.341 -1.315 1.00 68.75 298 GLU A CA 1
ATOM 2260 C C . GLU A 1 298 ? -15.412 16.945 0.041 1.00 68.75 298 GLU A C 1
ATOM 2262 O O . GLU A 1 298 ? -14.728 16.386 0.901 1.00 68.75 298 GLU A O 1
ATOM 2267 N N . PHE A 1 299 ? -16.710 17.186 0.229 1.00 73.12 299 PHE A N 1
ATOM 2268 C CA . PHE A 1 299 ? -17.449 16.657 1.371 1.00 73.12 299 PHE A CA 1
ATOM 2269 C C . PHE A 1 299 ? -17.647 15.143 1.229 1.00 73.12 299 PHE A C 1
ATOM 2271 O O . PHE A 1 299 ? -18.248 14.678 0.263 1.00 73.12 299 PHE A O 1
ATOM 2278 N N . CYS A 1 300 ? -17.198 14.376 2.222 1.00 71.25 300 CYS A N 1
ATOM 2279 C CA . CYS A 1 300 ? -17.335 12.923 2.227 1.00 71.25 300 CYS A CA 1
ATOM 2280 C C . CYS A 1 300 ? -18.628 12.497 2.927 1.00 71.25 300 CYS A C 1
ATOM 2282 O O . CYS A 1 300 ? -19.488 11.841 2.343 1.00 71.25 300 CYS A O 1
ATOM 2284 N N . PHE A 1 301 ? -18.741 12.822 4.215 1.00 69.69 301 PHE A N 1
ATOM 2285 C CA . PHE A 1 301 ? -19.864 12.421 5.055 1.00 69.69 301 PHE A CA 1
ATOM 2286 C C . PHE A 1 301 ? -19.903 13.233 6.351 1.00 69.69 301 PHE A C 1
ATOM 2288 O O . PHE A 1 301 ? -18.966 13.946 6.711 1.00 69.69 301 PHE A O 1
ATOM 2295 N N . PHE A 1 302 ? -21.019 13.101 7.061 1.00 77.31 302 PHE A N 1
ATOM 2296 C CA . PHE A 1 302 ? -21.274 13.754 8.336 1.00 77.31 302 PHE A CA 1
ATOM 2297 C C . PHE A 1 302 ? -21.380 12.710 9.443 1.00 77.31 302 PHE A C 1
ATOM 2299 O O . PHE A 1 302 ? -21.964 11.647 9.234 1.00 77.31 302 PHE A O 1
ATOM 2306 N N . VAL A 1 303 ? -20.861 13.031 10.620 1.00 78.94 303 VAL A N 1
ATOM 2307 C CA . VAL A 1 303 ? -21.050 12.262 11.848 1.00 78.94 303 VAL A CA 1
ATOM 2308 C C . VAL A 1 303 ? -21.835 13.140 12.810 1.00 78.94 303 VAL A C 1
ATOM 2310 O O . VAL A 1 303 ? -21.523 14.314 12.980 1.00 78.94 303 VAL A O 1
ATOM 2313 N N . SER A 1 304 ? -22.868 12.581 13.426 1.00 80.94 304 SER A N 1
ATOM 2314 C CA . SER A 1 304 ? -23.643 13.245 14.471 1.00 80.94 304 SER A CA 1
ATOM 2315 C C . SER A 1 304 ? -23.758 12.298 15.652 1.00 80.94 304 SER A C 1
ATOM 2317 O O . SER A 1 304 ? -23.696 11.087 15.466 1.00 80.94 304 SER A O 1
ATOM 2319 N N . HIS A 1 305 ? -23.893 12.826 16.857 1.00 80.00 305 HIS A N 1
ATOM 2320 C CA . HIS A 1 305 ? -24.126 12.044 18.055 1.00 80.00 305 HIS A CA 1
ATOM 2321 C C . HIS A 1 305 ? -25.418 12.532 18.702 1.00 80.00 305 HIS A C 1
ATOM 2323 O O . HIS A 1 305 ? -25.466 13.626 19.261 1.00 80.00 305 HIS A O 1
ATOM 2329 N N . ASP A 1 306 ? -26.480 11.730 18.584 1.00 76.19 306 ASP A N 1
ATOM 2330 C CA . ASP A 1 306 ? -27.842 12.135 18.956 1.00 76.19 306 ASP A CA 1
ATOM 2331 C C . ASP A 1 306 ? -27.939 12.510 20.453 1.00 76.19 306 ASP A C 1
ATOM 2333 O O . ASP A 1 306 ? -28.731 13.380 20.810 1.00 76.19 306 ASP A O 1
ATOM 2337 N N . GLU A 1 307 ? -27.128 11.889 21.322 1.00 76.62 307 GLU A N 1
ATOM 2338 C CA . GLU A 1 307 ? -27.173 12.122 22.774 1.00 76.62 307 GLU A CA 1
ATOM 2339 C C . GLU A 1 307 ? -26.478 13.414 23.211 1.00 76.62 307 GLU A C 1
ATOM 2341 O O . GLU A 1 307 ? -26.971 14.098 24.103 1.00 76.62 307 GLU A O 1
ATOM 2346 N N . THR A 1 308 ? -25.345 13.761 22.595 1.00 78.50 308 THR A N 1
ATOM 2347 C CA . THR A 1 308 ? -24.565 14.952 22.982 1.00 78.50 308 THR A CA 1
ATOM 2348 C C . THR A 1 308 ? -24.784 16.135 22.046 1.00 78.50 308 THR A C 1
ATOM 2350 O O . THR A 1 308 ? -24.301 17.222 22.326 1.00 78.50 308 THR A O 1
ATOM 2353 N N . GLY A 1 309 ? -25.460 15.944 20.908 1.00 76.25 309 GLY A N 1
ATOM 2354 C CA . GLY A 1 309 ? -25.596 16.958 19.855 1.00 76.25 309 GLY A CA 1
ATOM 2355 C C . GLY A 1 309 ? -24.315 17.195 19.041 1.00 76.25 309 GLY A C 1
ATOM 2356 O O . GLY A 1 309 ? -24.372 17.793 17.956 1.00 76.25 309 GLY A O 1
ATOM 2357 N N . CYS A 1 310 ? -23.175 16.666 19.508 1.00 80.12 310 CYS A N 1
ATOM 2358 C CA . CYS A 1 310 ? -21.878 16.796 18.860 1.00 80.12 310 CYS A CA 1
ATOM 2359 C C . CYS A 1 310 ? -21.953 16.289 17.425 1.00 80.12 310 CYS A C 1
ATOM 2361 O O . CYS A 1 310 ? -22.525 15.238 17.130 1.00 80.12 310 CYS A O 1
ATOM 2363 N N . SER A 1 311 ? -21.408 17.070 16.502 1.00 82.62 311 SER A N 1
ATOM 2364 C CA . SER A 1 311 ? -21.417 16.708 15.097 1.00 82.62 311 SER A CA 1
ATOM 2365 C C . SER A 1 311 ? -20.144 17.167 14.406 1.00 82.62 311 SER A C 1
ATOM 2367 O O . SER A 1 311 ? -19.601 18.221 14.734 1.00 82.62 311 SER A O 1
ATOM 2369 N N . CYS A 1 312 ? -19.681 16.408 13.418 1.00 85.31 312 CYS A N 1
ATOM 2370 C CA . CYS A 1 312 ? -18.563 16.802 12.578 1.00 85.31 312 CYS A CA 1
ATOM 2371 C C . CYS A 1 312 ? -18.794 16.449 11.107 1.00 85.31 312 CYS A C 1
ATOM 2373 O O . CYS A 1 312 ? -19.477 15.483 10.761 1.00 85.31 312 CYS A O 1
ATOM 2375 N N . ALA A 1 313 ? -18.215 17.258 10.229 1.00 78.75 313 ALA A N 1
ATOM 2376 C CA . ALA A 1 313 ? -18.160 17.005 8.800 1.00 78.75 313 ALA A CA 1
ATOM 2377 C C . ALA A 1 313 ? -16.748 16.549 8.423 1.00 78.75 313 ALA A C 1
ATOM 2379 O O . ALA A 1 313 ? -15.759 17.137 8.871 1.00 78.75 313 ALA A O 1
ATOM 2380 N N . VAL A 1 314 ? -16.667 15.505 7.600 1.00 80.00 314 VAL A N 1
ATOM 2381 C CA . VAL A 1 314 ? -15.408 14.975 7.075 1.00 80.00 314 VAL A CA 1
ATOM 2382 C C . VAL A 1 314 ? -15.293 15.349 5.607 1.00 80.00 314 VAL A C 1
ATOM 2384 O O . VAL A 1 314 ? -16.197 15.073 4.815 1.00 80.00 314 VAL A O 1
ATOM 2387 N N . TYR A 1 315 ? -14.157 15.935 5.254 1.00 79.62 315 TYR A N 1
ATOM 2388 C CA . TYR A 1 315 ? -13.812 16.350 3.903 1.00 79.62 315 TYR A CA 1
ATOM 2389 C C . TYR A 1 315 ? -12.502 15.700 3.464 1.00 79.62 315 TYR A C 1
ATOM 2391 O O . TYR A 1 315 ? -11.661 15.352 4.299 1.00 79.62 315 TYR A O 1
ATOM 2399 N N . ARG A 1 316 ? -12.294 15.586 2.155 1.00 81.25 316 ARG A N 1
ATOM 2400 C CA . ARG A 1 316 ? -11.014 15.180 1.565 1.00 81.25 316 ARG A CA 1
ATOM 2401 C C . ARG A 1 316 ? -10.589 16.150 0.471 1.00 81.25 316 ARG A C 1
ATOM 2403 O O . ARG A 1 316 ? -11.428 16.642 -0.264 1.00 81.25 316 ARG A O 1
ATOM 2410 N N . SER A 1 317 ? -9.290 16.373 0.344 1.00 73.94 317 SER A N 1
ATOM 2411 C CA . SER A 1 317 ? -8.660 17.027 -0.804 1.00 73.94 317 SER A CA 1
ATOM 2412 C C . SER A 1 317 ? -7.607 16.069 -1.350 1.00 73.94 317 SER A C 1
ATOM 2414 O O . SER A 1 317 ? -6.732 15.602 -0.612 1.00 73.94 317 SER A O 1
ATOM 2416 N N . LEU A 1 318 ? -7.720 15.720 -2.628 1.00 69.81 318 LEU A N 1
ATOM 2417 C CA . LEU A 1 318 ? -6.774 14.835 -3.305 1.00 69.81 318 LEU A CA 1
ATOM 2418 C C . LEU A 1 318 ? -5.536 15.616 -3.754 1.00 69.81 318 LEU A C 1
ATOM 2420 O O . LEU A 1 318 ? -4.422 15.107 -3.633 1.00 69.81 318 LEU A O 1
ATOM 2424 N N . GLU A 1 319 ? -5.722 16.861 -4.193 1.00 72.12 319 GLU A N 1
ATOM 2425 C CA . GLU A 1 319 ? -4.676 17.801 -4.592 1.00 72.12 319 GLU A CA 1
ATOM 2426 C C . GLU A 1 319 ? -3.730 18.080 -3.422 1.00 72.12 319 GLU A C 1
ATOM 2428 O O . GLU A 1 319 ? -2.512 17.968 -3.563 1.00 72.12 319 GLU A O 1
ATOM 2433 N N . LYS A 1 320 ? -4.278 18.366 -2.234 1.00 69.44 320 LYS A N 1
ATOM 2434 C CA . LYS A 1 320 ? -3.486 18.600 -1.016 1.00 69.44 320 LYS A CA 1
ATOM 2435 C C . LYS A 1 320 ? -3.161 17.320 -0.247 1.00 69.44 320 LYS A C 1
ATOM 2437 O O . LYS A 1 320 ? -2.459 17.393 0.757 1.00 69.44 320 LYS A O 1
ATOM 2442 N N . ARG A 1 321 ? -3.652 16.155 -0.698 1.00 72.81 321 ARG A N 1
ATOM 2443 C CA . ARG A 1 321 ? -3.521 14.851 -0.015 1.00 72.81 321 ARG A CA 1
ATOM 2444 C C . ARG A 1 321 ? -3.909 14.935 1.467 1.00 72.81 321 ARG A C 1
ATOM 2446 O O . ARG A 1 321 ? -3.193 14.452 2.342 1.00 72.81 321 ARG A O 1
ATOM 2453 N N . MET A 1 322 ? -5.041 15.576 1.741 1.00 72.56 322 MET A N 1
ATOM 2454 C CA . MET A 1 322 ? -5.469 15.957 3.084 1.00 72.56 322 MET A CA 1
ATOM 2455 C C . MET A 1 322 ? -6.872 15.428 3.390 1.00 72.56 322 MET A C 1
ATOM 2457 O O . MET A 1 322 ? -7.759 15.446 2.538 1.00 72.56 322 MET A O 1
ATOM 2461 N N . ILE A 1 323 ? -7.090 15.014 4.638 1.00 80.38 323 ILE A N 1
ATOM 2462 C CA . ILE A 1 323 ? -8.425 14.806 5.209 1.00 80.38 323 ILE A CA 1
ATOM 2463 C C . ILE A 1 323 ? -8.651 15.910 6.240 1.00 80.38 323 ILE A C 1
ATOM 2465 O O . ILE A 1 323 ? -7.836 16.076 7.146 1.00 80.38 323 ILE A O 1
ATOM 2469 N N . ALA A 1 324 ? -9.745 16.655 6.104 1.00 77.62 324 ALA A N 1
ATOM 2470 C CA . ALA A 1 324 ? -10.126 17.696 7.051 1.00 77.62 324 ALA A CA 1
ATOM 2471 C C . ALA A 1 324 ? -11.357 17.256 7.845 1.00 77.62 324 ALA A C 1
ATOM 2473 O O . ALA A 1 324 ? -12.336 16.765 7.281 1.00 77.62 324 ALA A O 1
ATOM 2474 N N . ILE A 1 325 ? -11.309 17.449 9.162 1.00 85.38 325 ILE A N 1
ATOM 2475 C CA . ILE A 1 325 ? -12.417 17.153 10.071 1.00 85.38 325 ILE A CA 1
ATOM 2476 C C . ILE A 1 325 ? -12.823 18.468 10.725 1.00 85.38 325 ILE A C 1
ATOM 2478 O O . ILE A 1 325 ? -12.016 19.107 11.396 1.00 85.38 325 ILE A O 1
ATOM 2482 N N . SER A 1 326 ? -14.069 18.881 10.510 1.00 82.44 326 SER A N 1
ATOM 2483 C CA . SER A 1 326 ? -14.620 20.112 11.074 1.00 82.44 326 SER A CA 1
ATOM 2484 C C . SER A 1 326 ? -15.672 19.766 12.116 1.00 82.44 326 SER A C 1
ATOM 2486 O O . SER A 1 326 ? -16.688 19.153 11.786 1.00 82.44 326 SER A O 1
ATOM 2488 N N . PHE A 1 327 ? -15.421 20.142 13.370 1.00 83.50 327 PHE A N 1
ATOM 2489 C CA . PHE A 1 327 ? -16.369 19.972 14.466 1.00 83.50 327 PHE A CA 1
ATOM 2490 C C . PHE A 1 327 ? -17.310 21.173 14.545 1.00 83.50 327 PHE A C 1
ATOM 2492 O O . PHE A 1 327 ? -16.888 22.328 14.463 1.00 83.50 327 PHE A O 1
ATOM 2499 N N . ARG A 1 328 ? -18.600 20.888 14.706 1.00 81.69 328 ARG A N 1
ATOM 2500 C CA . ARG A 1 328 ? -19.643 21.883 14.941 1.00 81.69 328 ARG A CA 1
ATOM 2501 C C . ARG A 1 328 ? -19.521 22.385 16.383 1.00 81.69 328 ARG A C 1
ATOM 2503 O O . ARG A 1 328 ? -19.531 21.579 17.306 1.00 81.69 328 ARG A O 1
ATOM 2510 N N . GLY A 1 329 ? -19.433 23.702 16.563 1.00 76.88 329 GLY A N 1
ATOM 2511 C CA . GLY A 1 329 ? -19.549 24.334 17.881 1.00 76.88 329 GLY A CA 1
ATOM 2512 C C . GLY A 1 329 ? -20.999 24.423 18.371 1.00 76.88 329 GLY A C 1
ATOM 2513 O O . GLY A 1 329 ? -21.936 24.022 17.681 1.00 76.88 329 GLY A O 1
ATOM 2514 N N . THR A 1 330 ? -21.197 25.007 19.545 1.00 77.81 330 THR A N 1
ATOM 2515 C CA . THR A 1 330 ? -22.494 25.164 20.217 1.00 77.81 330 THR A CA 1
ATOM 2516 C C . THR A 1 330 ? -23.519 25.886 19.351 1.00 77.81 330 THR A C 1
ATOM 2518 O O . THR A 1 330 ? -23.341 27.050 18.991 1.00 77.81 330 THR A O 1
ATOM 2521 N N . CYS A 1 331 ? -24.636 25.236 19.028 1.00 73.69 331 CYS A N 1
ATOM 2522 C CA . CYS A 1 331 ? -25.753 25.929 18.370 1.00 73.69 331 CYS A CA 1
ATOM 2523 C C . CYS A 1 331 ? -27.138 25.350 18.663 1.00 73.69 331 CYS A C 1
ATOM 2525 O O . CYS A 1 331 ? -28.134 25.844 18.136 1.00 73.69 331 CYS A O 1
ATOM 2527 N N . THR A 1 332 ? -27.230 24.347 19.530 1.00 72.12 332 THR A N 1
ATOM 2528 C CA . THR A 1 332 ? -28.478 23.805 20.062 1.00 72.12 332 THR A CA 1
ATOM 2529 C C . THR A 1 332 ? -28.453 23.761 21.592 1.00 72.12 332 THR A C 1
ATOM 2531 O O . THR A 1 332 ? -27.385 23.626 22.177 1.00 72.12 332 THR A O 1
ATOM 2534 N N . PRO A 1 333 ? -29.612 23.853 22.278 1.00 71.75 333 PRO A N 1
ATOM 2535 C CA . PRO A 1 333 ? -29.651 23.871 23.743 1.00 71.75 333 PRO A CA 1
ATOM 2536 C C . PRO A 1 333 ? -29.024 22.650 24.427 1.00 71.75 333 PRO A C 1
ATOM 2538 O O . PRO A 1 333 ? -28.620 22.750 25.579 1.00 71.75 333 PRO A O 1
ATOM 2541 N N . ILE A 1 334 ? -28.948 21.510 23.736 1.00 73.06 334 ILE A N 1
ATOM 2542 C CA . ILE A 1 334 ? -28.293 20.304 24.253 1.00 73.06 334 ILE A CA 1
ATOM 2543 C C . ILE A 1 334 ? -26.769 20.474 24.361 1.00 73.06 334 ILE A C 1
ATOM 2545 O O . ILE A 1 334 ? -26.178 19.993 25.321 1.00 73.06 334 ILE A O 1
ATOM 2549 N N . ASP A 1 335 ? -26.163 21.264 23.469 1.00 68.81 335 ASP A N 1
ATOM 2550 C CA . ASP A 1 335 ? -24.723 21.549 23.460 1.00 68.81 335 ASP A CA 1
ATOM 2551 C C . ASP A 1 335 ? -24.309 22.380 24.696 1.00 68.81 335 ASP A C 1
ATOM 2553 O O . ASP A 1 335 ? -23.205 22.250 25.216 1.00 68.81 335 ASP A O 1
ATOM 2557 N N . LEU A 1 336 ? -25.226 23.189 25.249 1.00 73.94 336 LEU A N 1
ATOM 2558 C CA . LEU A 1 336 ? -24.977 23.943 26.486 1.00 73.94 336 LEU A CA 1
ATOM 2559 C C . LEU A 1 336 ? -24.760 23.029 27.696 1.00 73.94 336 LEU A C 1
ATOM 2561 O O . LEU A 1 336 ? -24.116 23.442 28.656 1.00 73.94 336 LEU A O 1
ATOM 2565 N N . VAL A 1 337 ? -25.301 21.807 27.679 1.00 76.19 337 VAL A N 1
ATOM 2566 C CA . VAL A 1 337 ? -25.108 20.843 28.772 1.00 76.19 337 VAL A CA 1
ATOM 2567 C C . VAL A 1 337 ? -23.667 20.345 28.777 1.00 76.19 337 VAL A C 1
ATOM 2569 O O . VAL A 1 337 ? -23.054 20.269 29.842 1.00 76.19 337 VAL A O 1
ATOM 2572 N N . THR A 1 338 ? -23.110 20.064 27.596 1.00 74.94 338 THR A N 1
ATOM 2573 C CA . THR A 1 338 ? -21.699 19.704 27.453 1.00 74.94 338 THR A CA 1
ATOM 2574 C C . THR A 1 338 ? -20.793 20.894 27.739 1.00 74.94 338 THR A C 1
ATOM 2576 O O . THR A 1 338 ? -19.820 20.723 28.462 1.00 74.94 338 THR A O 1
ATOM 2579 N N . ASP A 1 339 ? -21.136 22.104 27.288 1.00 76.62 339 ASP A N 1
ATOM 2580 C CA . ASP A 1 339 ? -20.312 23.306 27.489 1.00 76.62 339 ASP A CA 1
ATOM 2581 C C . ASP A 1 339 ? -20.295 23.815 28.934 1.00 76.62 339 ASP A C 1
ATOM 2583 O O . ASP A 1 339 ? -19.318 24.414 29.375 1.00 76.62 339 ASP A O 1
ATOM 2587 N N . ALA A 1 340 ? -21.381 23.613 29.686 1.00 77.88 340 ALA A N 1
ATOM 2588 C CA . ALA A 1 340 ? -21.499 24.106 31.057 1.00 77.88 340 ALA A CA 1
ATOM 2589 C C . ALA A 1 340 ? -20.754 23.236 32.087 1.00 77.88 340 ALA A C 1
ATOM 2591 O O . ALA A 1 340 ? -20.683 23.605 33.265 1.00 77.88 340 ALA A O 1
ATOM 2592 N N . SER A 1 341 ? -20.217 22.080 31.683 1.00 77.19 341 SER A N 1
ATOM 2593 C CA . SER A 1 341 ? -19.571 21.147 32.606 1.00 77.19 341 SER A CA 1
ATOM 2594 C C . SER A 1 341 ? -18.173 21.604 33.034 1.00 77.19 341 SER A C 1
ATOM 2596 O O . SER A 1 341 ? -17.170 21.206 32.463 1.00 77.19 341 SER A O 1
ATOM 2598 N N . ILE A 1 342 ? -18.064 22.336 34.142 1.00 80.19 342 ILE A N 1
ATOM 2599 C CA . ILE A 1 342 ? -16.763 22.750 34.711 1.00 80.19 342 ILE A CA 1
ATOM 2600 C C . ILE A 1 342 ? -15.902 21.596 35.264 1.00 80.19 342 ILE A C 1
ATOM 2602 O O . ILE A 1 342 ? -14.808 21.829 35.783 1.00 80.19 342 ILE A O 1
ATOM 2606 N N . VAL A 1 343 ? -16.400 20.357 35.221 1.00 86.31 343 VAL A N 1
ATOM 2607 C CA . VAL A 1 343 ? -15.699 19.184 35.745 1.00 86.31 343 VAL A CA 1
ATOM 2608 C C . VAL A 1 343 ? -14.582 18.796 34.783 1.00 86.31 343 VAL A C 1
ATOM 2610 O O . VAL A 1 343 ? -14.800 18.662 33.578 1.00 86.31 343 VAL A O 1
ATOM 2613 N N . GLN A 1 344 ? -13.387 18.592 35.329 1.00 87.44 344 GLN A N 1
ATOM 2614 C CA . GLN A 1 344 ? -12.256 18.049 34.592 1.00 87.44 344 GLN A CA 1
ATOM 2615 C C . GLN A 1 344 ? -12.134 16.549 34.841 1.00 87.44 344 GLN A C 1
ATOM 2617 O O . GLN A 1 344 ? -12.264 16.100 35.979 1.00 87.44 344 GLN A O 1
ATOM 2622 N N . ASP A 1 345 ? -11.844 15.805 33.786 1.00 89.94 345 ASP A N 1
ATOM 2623 C CA . ASP A 1 345 ? -11.617 14.366 33.819 1.00 89.94 345 ASP A CA 1
ATOM 2624 C C . ASP A 1 345 ? -10.245 14.039 33.211 1.00 89.94 345 ASP A C 1
ATOM 2626 O O . ASP A 1 345 ? -9.635 14.888 32.554 1.00 89.94 345 ASP A O 1
ATOM 2630 N N . ALA A 1 346 ? -9.724 12.841 33.454 1.00 85.00 346 ALA A N 1
ATOM 2631 C CA . ALA A 1 346 ? -8.482 12.399 32.831 1.00 85.00 346 ALA A CA 1
ATOM 2632 C C . ALA A 1 346 ? -8.667 12.282 31.310 1.00 85.00 346 ALA A C 1
ATOM 2634 O O . ALA A 1 346 ? -9.769 12.042 30.833 1.00 85.00 346 ALA A O 1
ATOM 2635 N N . TRP A 1 347 ? -7.610 12.434 30.516 1.00 83.25 347 TRP A N 1
ATOM 2636 C CA . TRP A 1 347 ? -7.693 12.182 29.072 1.00 83.25 347 TRP A CA 1
ATOM 2637 C C . TRP A 1 347 ? -7.950 10.694 28.778 1.00 83.25 347 TRP A C 1
ATOM 2639 O O . TRP A 1 347 ? -8.862 10.349 28.022 1.00 83.25 347 TRP A O 1
ATOM 2649 N N . VAL A 1 348 ? -7.203 9.796 29.430 1.00 81.12 348 VAL A N 1
ATOM 2650 C CA . VAL A 1 348 ? -7.317 8.337 29.262 1.00 81.12 348 VAL A CA 1
ATOM 2651 C C . VAL A 1 348 ? -8.337 7.761 30.241 1.00 81.12 348 VAL A C 1
ATOM 2653 O O . VAL A 1 348 ? -8.431 8.181 31.396 1.00 81.12 348 VAL A O 1
ATOM 2656 N N . GLU A 1 349 ? -9.217 6.885 29.757 1.00 80.25 349 GLU A N 1
ATOM 2657 C CA . GLU A 1 349 ? -10.340 6.382 30.558 1.00 80.25 349 GLU A CA 1
ATOM 2658 C C . GLU A 1 349 ? -9.825 5.474 31.673 1.00 80.25 349 GLU A C 1
ATOM 2660 O O . GLU A 1 349 ? -9.007 4.590 31.433 1.00 80.25 349 GLU A O 1
ATOM 2665 N N . GLY A 1 350 ? -10.286 5.717 32.902 1.00 80.06 350 GLY A N 1
ATOM 2666 C CA . GLY A 1 350 ? -9.866 4.964 34.085 1.00 80.06 350 GLY A CA 1
ATOM 2667 C C . GLY A 1 350 ? -8.602 5.477 34.782 1.00 80.06 350 GLY A C 1
ATOM 2668 O O . GLY A 1 350 ? -8.268 4.956 35.846 1.00 80.06 350 GLY A O 1
ATOM 2669 N N . GLU A 1 351 ? -7.918 6.496 34.252 1.00 82.88 351 GLU A N 1
ATOM 2670 C CA . GLU A 1 351 ? -6.836 7.161 34.984 1.00 82.88 351 GLU A CA 1
ATOM 2671 C C . GLU A 1 351 ? -7.370 7.982 36.166 1.00 82.88 351 GLU A C 1
ATOM 2673 O O . GLU A 1 351 ? -8.423 8.619 36.098 1.00 82.88 351 GLU A O 1
ATOM 2678 N N . ASP A 1 352 ? -6.614 7.990 37.265 1.00 85.19 352 ASP A N 1
ATOM 2679 C CA . ASP A 1 352 ? -6.958 8.771 38.449 1.00 85.19 352 ASP A CA 1
ATOM 2680 C C . ASP A 1 352 ? -6.653 10.258 38.219 1.00 85.19 352 ASP A C 1
ATOM 2682 O O . ASP A 1 352 ? -5.496 10.686 38.242 1.00 85.19 352 ASP A O 1
ATOM 2686 N N . VAL A 1 353 ? -7.706 11.065 38.049 1.00 89.50 353 VAL A N 1
ATOM 2687 C CA . VAL A 1 353 ? -7.601 12.515 37.820 1.00 89.50 353 VAL A CA 1
ATOM 2688 C C . VAL A 1 353 ? -6.938 13.271 38.983 1.00 89.50 353 VAL A C 1
ATOM 2690 O O . VAL A 1 353 ? -6.565 14.442 38.841 1.00 89.50 353 VAL A O 1
ATOM 2693 N N . THR A 1 354 ? -6.800 12.644 40.155 1.00 89.75 354 THR A N 1
ATOM 2694 C CA . THR A 1 354 ? -6.125 13.233 41.319 1.00 89.75 354 THR A CA 1
ATOM 2695 C C . THR A 1 354 ? -4.607 13.065 41.278 1.00 89.75 354 THR A C 1
ATOM 2697 O O . THR A 1 354 ? -3.901 13.809 41.962 1.00 89.75 354 THR A O 1
ATOM 2700 N N . LYS A 1 355 ? -4.087 12.154 40.446 1.00 87.50 355 LYS A N 1
ATOM 2701 C CA . LYS A 1 355 ? -2.653 11.881 40.326 1.00 87.50 355 LYS A CA 1
ATOM 2702 C C . LYS A 1 355 ? -1.935 13.006 39.575 1.00 87.50 355 LYS A C 1
ATOM 2704 O O . LYS A 1 355 ? -2.376 13.485 38.531 1.00 87.50 355 LYS A O 1
ATOM 2709 N N . GLU A 1 356 ? -0.795 13.425 40.114 1.00 87.81 356 GLU A N 1
ATOM 2710 C CA . GLU A 1 356 ? 0.047 14.452 39.503 1.00 87.81 356 GLU A CA 1
ATOM 2711 C C . GLU A 1 356 ? 0.659 13.938 38.185 1.00 87.81 356 GLU A C 1
ATOM 2713 O O . GLU A 1 356 ? 1.106 12.793 38.103 1.00 87.81 356 GLU A O 1
ATOM 2718 N N . GLY A 1 357 ? 0.638 14.769 37.139 1.00 85.81 357 GLY A N 1
ATOM 2719 C CA . GLY A 1 357 ? 1.094 14.408 35.789 1.00 85.81 357 GLY A CA 1
ATOM 2720 C C . GLY A 1 357 ? 0.016 13.837 34.858 1.00 85.81 357 GLY A C 1
ATOM 2721 O O . GLY A 1 357 ? 0.262 13.743 33.658 1.00 85.81 357 GLY A O 1
ATOM 2722 N N . VAL A 1 358 ? -1.182 13.519 35.363 1.00 81.88 358 VAL A N 1
ATOM 2723 C CA . VAL A 1 358 ? -2.315 13.097 34.520 1.00 81.88 358 VAL A CA 1
ATOM 2724 C C . VAL A 1 358 ? -2.887 14.302 33.772 1.00 81.88 358 VAL A C 1
ATOM 2726 O O . VAL A 1 358 ? -3.218 15.328 34.375 1.00 81.88 358 VAL A O 1
ATOM 2729 N N . MET A 1 359 ? -3.004 14.181 32.447 1.00 85.25 359 MET A N 1
ATOM 2730 C CA . MET A 1 359 ? -3.587 15.222 31.603 1.00 85.25 359 MET A CA 1
ATOM 2731 C C . MET A 1 359 ? -5.091 15.311 31.861 1.00 85.25 359 MET A C 1
ATOM 2733 O O . MET A 1 359 ? -5.808 14.318 31.755 1.00 85.25 359 MET A O 1
ATOM 2737 N N . LYS A 1 360 ? -5.559 16.519 32.180 1.00 87.50 360 LYS A N 1
ATOM 2738 C CA . LYS A 1 360 ? -6.960 16.797 32.494 1.00 87.50 360 LYS A CA 1
ATOM 2739 C C . LYS A 1 360 ? -7.630 17.520 31.341 1.00 87.50 360 LYS A C 1
ATOM 2741 O O . LYS A 1 360 ? -7.067 18.478 30.810 1.00 87.50 360 LYS A O 1
ATOM 2746 N N . ILE A 1 361 ? -8.840 17.106 31.000 1.00 90.75 361 ILE A N 1
ATOM 2747 C CA . ILE A 1 361 ? -9.664 17.738 29.973 1.00 90.75 361 ILE A CA 1
ATOM 2748 C C . ILE A 1 361 ? -11.079 18.001 30.471 1.00 90.75 361 ILE A C 1
ATOM 2750 O O . ILE A 1 361 ? -11.514 17.466 31.486 1.00 90.75 361 ILE A O 1
ATOM 2754 N N . HIS A 1 362 ? -11.791 18.870 29.762 1.00 88.81 362 HIS A N 1
ATOM 2755 C CA . HIS A 1 362 ? -13.175 19.208 30.063 1.00 88.81 362 HIS A CA 1
ATOM 2756 C C . HIS A 1 362 ? -14.073 17.981 29.875 1.00 88.81 362 HIS A C 1
ATOM 2758 O O . HIS A 1 362 ? -14.187 17.469 28.764 1.00 88.81 362 HIS A O 1
ATOM 2764 N N . SER A 1 363 ? -14.726 17.526 30.942 1.00 86.31 363 SER A N 1
ATOM 2765 C CA . SER A 1 363 ? -15.540 16.299 30.931 1.00 86.31 363 SER A CA 1
ATOM 2766 C C . SER A 1 363 ? -16.677 16.325 29.912 1.00 86.31 363 SER A C 1
ATOM 2768 O O . SER A 1 363 ? -17.023 15.285 29.378 1.00 86.31 363 SER A O 1
ATOM 2770 N N . GLY A 1 364 ? -17.244 17.498 29.613 1.00 83.88 364 GLY A N 1
ATOM 2771 C CA . GLY A 1 364 ? -18.285 17.612 28.591 1.00 83.88 364 GLY A CA 1
ATOM 2772 C C . GLY A 1 364 ? -17.774 17.490 27.150 1.00 83.88 364 GLY A C 1
ATOM 2773 O O . GLY A 1 364 ? -18.576 17.266 26.252 1.00 83.88 364 GLY A O 1
ATOM 2774 N N . PHE A 1 365 ? -16.465 17.658 26.920 1.00 82.94 365 PHE A N 1
ATOM 2775 C CA . PHE A 1 365 ? -15.836 17.522 25.594 1.00 82.94 365 PHE A CA 1
ATOM 2776 C C . PHE A 1 365 ? -15.094 16.201 25.406 1.00 82.94 365 PHE A C 1
ATOM 2778 O O . PHE A 1 365 ? -14.738 15.869 24.275 1.00 82.94 365 PHE A O 1
ATOM 2785 N N . ARG A 1 366 ? -14.825 15.503 26.509 1.00 82.06 366 ARG A N 1
ATOM 2786 C CA . ARG A 1 366 ? -14.330 14.134 26.509 1.00 82.06 366 ARG A CA 1
ATOM 2787 C C . ARG A 1 366 ? -15.399 13.202 25.958 1.00 82.06 366 ARG A C 1
ATOM 2789 O O . ARG A 1 366 ? -15.026 12.340 25.133 1.00 82.06 366 ARG A O 1
#

Organism: NCBI:txid49249

Solvent-accessible surface area (backbone atoms only — not comparable to full-atom values): 21536 Å² total; per-residue (Å²): 141,87,71,70,54,65,29,31,31,44,38,39,28,35,42,45,60,88,39,54,66,46,53,43,46,77,74,71,46,73,57,43,40,42,58,78,66,47,86,65,54,77,32,76,36,72,56,73,64,10,36,33,88,27,36,70,69,55,10,59,54,27,43,78,68,81,41,70,31,26,12,28,47,65,56,50,95,96,40,77,57,44,73,44,75,47,92,61,80,85,75,84,76,75,73,92,52,53,74,51,21,26,42,30,41,19,39,30,35,58,43,97,89,57,93,43,51,52,68,29,11,33,74,46,46,43,38,79,69,43,58,71,67,63,46,88,53,51,57,53,53,44,50,52,51,54,52,50,49,54,66,66,46,74,82,53,94,77,61,74,78,55,50,74,79,61,60,78,50,75,90,58,48,45,76,40,73,52,76,43,62,31,68,28,37,37,61,74,92,66,63,66,65,56,40,50,50,22,19,48,58,17,27,75,75,55,38,74,66,21,16,56,50,21,26,51,47,53,64,62,64,61,66,76,65,78,59,69,48,76,50,78,47,75,48,72,85,74,70,74,69,83,80,67,77,67,86,75,80,76,58,72,70,60,63,89,93,60,59,65,67,62,53,50,55,50,50,54,52,51,52,53,56,55,55,70,72,47,93,73,59,83,80,64,70,80,63,83,64,89,41,95,36,57,94,55,57,39,83,72,53,42,45,71,36,90,89,57,62,48,32,34,44,36,31,38,11,75,91,70,71,40,76,48,77,48,73,61,74,81,83,51,82,61,30,52,61,34,72,66,37,85,51,70,32,38,73,56,89,89,53,62,67,84,46,88,89,58,57,70,39,49,50,46,80,107

Mean predicted aligned error: 18.01 Å